Protein AF-A0A949K0G0-F1 (afdb_monomer_lite)

Structure (mmCIF, N/CA/C/O backbone):
data_AF-A0A949K0G0-F1
#
_entry.id   AF-A0A949K0G0-F1
#
loop_
_atom_site.group_PDB
_atom_site.id
_atom_site.type_symbol
_atom_site.label_atom_id
_atom_site.label_alt_id
_atom_site.label_comp_id
_atom_site.label_asym_id
_atom_site.label_entity_id
_atom_site.label_seq_id
_atom_site.pdbx_PDB_ins_code
_atom_site.Cartn_x
_atom_site.Cartn_y
_atom_site.Cartn_z
_atom_site.occupancy
_atom_site.B_iso_or_equiv
_atom_site.auth_seq_id
_atom_site.auth_comp_id
_atom_site.auth_asym_id
_atom_site.auth_atom_id
_atom_site.pdbx_PDB_model_num
ATOM 1 N N . MET A 1 1 ? 1.625 -20.293 20.238 1.00 38.78 1 MET A N 1
ATOM 2 C CA . MET A 1 1 ? 0.205 -20.312 19.833 1.00 38.78 1 MET A CA 1
ATOM 3 C C . MET A 1 1 ? 0.132 -20.733 18.376 1.00 38.78 1 MET A C 1
ATOM 5 O O . MET A 1 1 ? 0.668 -20.035 17.524 1.00 38.78 1 MET A O 1
ATOM 9 N N . ASN A 1 2 ? -0.432 -21.912 18.109 1.00 39.75 2 ASN A N 1
ATOM 10 C CA . ASN A 1 2 ? -0.707 -22.400 16.757 1.00 39.75 2 ASN A CA 1
ATOM 11 C C . ASN A 1 2 ? -1.992 -21.724 16.261 1.00 39.75 2 ASN A C 1
ATOM 13 O O . ASN A 1 2 ? -3.073 -22.281 16.422 1.00 39.75 2 ASN A O 1
ATOM 17 N N . ALA A 1 3 ? -1.889 -20.512 15.716 1.00 49.34 3 ALA A N 1
ATOM 18 C CA . ALA A 1 3 ? -3.028 -19.876 15.064 1.00 49.34 3 ALA A CA 1
ATOM 19 C C . ALA A 1 3 ? -3.250 -20.563 13.709 1.00 49.34 3 ALA A C 1
ATOM 21 O O . ALA A 1 3 ? -2.480 -20.379 12.763 1.00 49.34 3 ALA A O 1
ATOM 22 N N . TYR A 1 4 ? -4.274 -21.410 13.628 1.00 64.19 4 TYR A N 1
ATOM 23 C CA . TYR A 1 4 ? -4.841 -21.791 12.341 1.00 64.19 4 TYR A CA 1
ATOM 24 C C . TYR A 1 4 ? -5.366 -20.508 11.684 1.00 64.19 4 TYR A C 1
ATOM 26 O O . TYR A 1 4 ? -6.262 -19.874 12.228 1.00 64.19 4 TYR A O 1
ATOM 34 N N . SER A 1 5 ? -4.781 -20.112 10.548 1.00 81.12 5 SER A N 1
ATOM 35 C CA . SER A 1 5 ? -5.237 -18.959 9.752 1.00 81.12 5 SER A CA 1
ATOM 36 C C . SER A 1 5 ? -6.740 -19.070 9.484 1.00 81.12 5 SER A C 1
ATOM 38 O O . SER A 1 5 ? -7.192 -20.085 8.937 1.00 81.12 5 SER A O 1
ATOM 40 N N . LYS A 1 6 ? -7.499 -18.044 9.894 1.00 84.62 6 LYS A N 1
ATOM 41 C CA . LYS A 1 6 ? -8.959 -18.000 9.749 1.00 84.62 6 LYS A CA 1
ATOM 42 C C . LYS A 1 6 ? -9.365 -17.567 8.346 1.00 84.62 6 LYS A C 1
ATOM 44 O O . LYS A 1 6 ? -10.440 -17.950 7.890 1.00 84.62 6 LYS A O 1
ATOM 49 N N . LEU A 1 7 ? -8.506 -16.851 7.620 1.00 84.94 7 LEU A N 1
ATOM 50 C CA . LEU A 1 7 ? -8.728 -16.546 6.208 1.00 84.94 7 LEU A CA 1
ATOM 51 C C . LEU A 1 7 ? -8.362 -17.731 5.304 1.00 84.94 7 LEU A C 1
ATOM 53 O O . LEU A 1 7 ? -7.447 -18.530 5.554 1.00 84.94 7 LEU A O 1
ATOM 57 N N . LYS A 1 8 ? -9.053 -17.832 4.171 1.00 85.31 8 LYS A N 1
ATOM 58 C CA . LYS A 1 8 ? -8.691 -18.729 3.070 1.00 85.31 8 LYS A CA 1
ATOM 59 C C . LYS A 1 8 ? -7.272 -18.400 2.585 1.00 85.31 8 LYS A C 1
ATOM 61 O O . LYS A 1 8 ? -6.851 -17.240 2.656 1.00 85.31 8 LYS A O 1
ATOM 66 N N . PRO A 1 9 ? -6.476 -19.404 2.176 1.00 79.00 9 PRO A N 1
ATOM 67 C CA . PRO A 1 9 ? -5.127 -19.160 1.681 1.00 79.00 9 PRO A CA 1
ATOM 68 C C . PRO A 1 9 ? -5.197 -18.282 0.433 1.00 79.00 9 PRO A C 1
ATOM 70 O O . PRO A 1 9 ? -5.922 -18.609 -0.506 1.00 79.00 9 PRO A O 1
ATOM 73 N N . ASP A 1 10 ? -4.440 -17.188 0.427 1.00 71.19 10 ASP A N 1
ATOM 74 C CA . ASP A 1 10 ? -4.377 -16.328 -0.746 1.00 71.19 10 ASP A CA 1
ATOM 75 C C . ASP A 1 10 ? -3.581 -17.030 -1.852 1.00 71.19 10 ASP A C 1
ATOM 77 O O . ASP A 1 10 ? -2.436 -17.447 -1.651 1.00 71.19 10 ASP A O 1
ATOM 81 N N . ARG A 1 11 ? -4.219 -17.208 -3.008 1.00 67.06 11 ARG A N 1
ATOM 82 C CA . ARG A 1 11 ? -3.612 -17.766 -4.225 1.00 67.06 11 ARG A CA 1
ATOM 83 C C . ARG A 1 11 ? -3.514 -16.717 -5.330 1.00 67.06 11 ARG A C 1
ATOM 85 O O . ARG A 1 11 ? -3.328 -17.072 -6.492 1.00 67.06 11 ARG A O 1
ATOM 92 N N . SER A 1 12 ? -3.678 -15.441 -4.991 1.00 66.38 12 SER A N 1
ATOM 93 C CA . SER A 1 12 ? -3.653 -14.354 -5.954 1.00 66.38 12 SER A CA 1
ATOM 94 C C . SER A 1 12 ? -2.279 -14.238 -6.614 1.00 66.38 12 SER A C 1
ATOM 96 O O . SER A 1 12 ? -1.262 -13.979 -5.976 1.00 66.38 12 SER A O 1
ATOM 98 N N . ILE A 1 13 ? -2.264 -14.407 -7.936 1.00 69.12 13 ILE A N 1
ATOM 99 C CA . ILE A 1 13 ? -1.115 -14.116 -8.808 1.00 69.12 13 ILE A CA 1
ATOM 100 C C . ILE A 1 13 ? -1.199 -12.653 -9.293 1.00 69.12 13 ILE A C 1
ATOM 102 O O . ILE A 1 13 ? -0.394 -12.210 -10.109 1.00 69.12 13 ILE A O 1
ATOM 106 N N . ALA A 1 14 ? -2.161 -11.864 -8.790 1.00 68.38 14 ALA A N 1
ATOM 107 C CA . ALA A 1 14 ? -2.465 -10.536 -9.316 1.00 68.38 14 ALA A CA 1
ATOM 108 C C . ALA A 1 14 ? -1.253 -9.591 -9.304 1.00 68.38 14 ALA A C 1
ATOM 110 O O . ALA A 1 14 ? -1.065 -8.830 -10.250 1.00 68.38 14 ALA A O 1
ATOM 111 N N . GLY A 1 15 ? -0.373 -9.707 -8.303 1.00 67.44 15 GLY A N 1
ATOM 112 C CA . GLY A 1 15 ? 0.867 -8.927 -8.232 1.00 67.44 15 GLY A CA 1
ATOM 113 C C . GLY A 1 15 ? 1.869 -9.209 -9.364 1.00 67.44 15 GLY A C 1
ATOM 114 O O . GLY A 1 15 ? 2.702 -8.358 -9.662 1.00 67.44 15 GLY A O 1
ATOM 115 N N . LEU A 1 16 ? 1.786 -10.369 -10.027 1.00 77.31 16 LEU A N 1
ATOM 116 C CA . LEU A 1 16 ? 2.638 -10.736 -11.166 1.00 77.31 16 LEU A CA 1
ATOM 117 C C . LEU A 1 16 ? 1.994 -10.434 -12.525 1.00 77.31 16 LEU A C 1
ATOM 119 O O . LEU A 1 16 ? 2.691 -10.461 -13.541 1.00 77.31 16 LEU A O 1
ATOM 123 N N . LEU A 1 17 ? 0.694 -10.113 -12.569 1.00 82.06 17 LEU A N 1
ATOM 124 C CA . LEU A 1 17 ? 0.000 -9.785 -13.819 1.00 82.06 17 LEU A CA 1
ATOM 125 C C . LEU A 1 17 ? 0.701 -8.671 -14.612 1.00 82.06 17 LEU A C 1
ATOM 127 O O . LEU A 1 17 ? 0.903 -8.871 -15.810 1.00 82.06 17 LEU A O 1
ATOM 131 N N . PRO A 1 18 ? 1.152 -7.551 -14.003 1.00 83.00 18 PRO A N 1
ATOM 132 C CA . PRO A 1 18 ? 1.873 -6.514 -14.740 1.00 83.00 18 PRO A CA 1
ATOM 133 C C . PRO A 1 18 ? 3.112 -7.041 -15.470 1.00 83.00 18 PRO A C 1
ATOM 135 O O . PRO A 1 18 ? 3.357 -6.678 -16.621 1.00 83.00 18 PRO A O 1
ATOM 138 N N . ALA A 1 19 ? 3.871 -7.938 -14.834 1.00 84.56 19 ALA A N 1
ATOM 139 C CA . ALA A 1 19 ? 5.065 -8.529 -15.427 1.00 84.56 19 ALA A CA 1
ATOM 140 C C . ALA A 1 19 ? 4.714 -9.453 -16.603 1.00 84.56 19 ALA A C 1
ATOM 142 O O . ALA A 1 19 ? 5.335 -9.352 -17.661 1.00 84.56 19 ALA A O 1
ATOM 143 N N . PHE A 1 20 ? 3.684 -10.295 -16.459 1.00 88.38 20 PHE A N 1
ATOM 144 C CA . PHE A 1 20 ? 3.215 -11.162 -17.545 1.00 88.38 20 PHE A CA 1
ATOM 145 C C . PHE A 1 20 ? 2.684 -10.366 -18.740 1.00 88.38 20 PHE A C 1
ATOM 147 O O . PHE A 1 20 ? 3.057 -10.664 -19.874 1.00 88.38 20 PHE A O 1
ATOM 154 N N . PHE A 1 21 ? 1.878 -9.326 -18.503 1.00 89.25 21 PHE A N 1
ATOM 155 C CA . PHE A 1 21 ? 1.382 -8.452 -19.570 1.00 89.25 21 PHE A CA 1
ATOM 156 C C . PHE A 1 21 ? 2.516 -7.715 -20.279 1.00 89.25 21 PHE A C 1
ATOM 158 O O . PHE A 1 21 ? 2.516 -7.628 -21.505 1.00 89.25 21 PHE A O 1
ATOM 165 N N . THR A 1 22 ? 3.512 -7.240 -19.527 1.00 89.75 22 THR A N 1
ATOM 166 C CA . THR A 1 22 ? 4.688 -6.588 -20.111 1.00 89.75 22 THR A CA 1
ATOM 167 C C . THR A 1 22 ? 5.475 -7.570 -20.978 1.00 89.75 22 THR A C 1
ATOM 169 O O . THR A 1 22 ? 5.810 -7.251 -22.112 1.00 89.75 22 THR A O 1
ATOM 172 N N . LEU A 1 23 ? 5.720 -8.792 -20.499 1.00 90.44 23 LEU A N 1
ATOM 173 C CA . LEU A 1 23 ? 6.472 -9.800 -21.249 1.00 90.44 23 LEU A CA 1
ATOM 174 C C . LEU A 1 23 ? 5.730 -10.258 -22.515 1.00 90.44 23 LEU A C 1
ATOM 176 O O . LEU A 1 23 ? 6.337 -10.346 -23.582 1.00 90.44 23 LEU A O 1
ATOM 180 N N . ALA A 1 24 ? 4.419 -10.487 -22.424 1.00 92.69 24 ALA A N 1
ATOM 181 C CA . ALA A 1 24 ? 3.585 -10.806 -23.580 1.00 92.69 24 ALA A CA 1
ATOM 182 C C . ALA A 1 24 ? 3.564 -9.655 -24.600 1.00 92.69 24 ALA A C 1
ATOM 184 O O . ALA A 1 24 ? 3.729 -9.889 -25.797 1.00 92.69 24 ALA A O 1
ATOM 185 N N . GLY A 1 25 ? 3.436 -8.410 -24.131 1.00 91.81 25 GLY A N 1
ATOM 186 C CA . GLY A 1 25 ? 3.505 -7.216 -24.973 1.00 91.81 25 GLY A CA 1
ATOM 187 C C . GLY A 1 25 ? 4.852 -7.071 -25.684 1.00 91.81 25 GLY A C 1
ATOM 188 O O . GLY A 1 25 ? 4.882 -6.811 -26.884 1.00 91.81 25 GLY A O 1
ATOM 189 N N . CYS A 1 26 ? 5.964 -7.336 -24.991 1.00 90.19 26 CYS A N 1
ATOM 190 C CA . CYS A 1 26 ? 7.300 -7.359 -25.590 1.00 90.19 26 CYS A CA 1
ATOM 191 C C . CYS A 1 26 ? 7.405 -8.367 -26.739 1.00 90.19 26 CYS A C 1
ATOM 193 O O . CYS A 1 26 ? 7.917 -8.025 -27.804 1.00 90.19 26 CYS A O 1
ATOM 195 N N . LEU A 1 27 ? 6.915 -9.595 -26.533 1.00 91.56 27 LEU A N 1
ATOM 196 C CA . LEU A 1 27 ? 6.936 -10.643 -27.557 1.00 91.56 27 LEU A CA 1
ATOM 197 C C . LEU A 1 27 ? 6.084 -10.260 -28.770 1.00 91.56 27 LEU A C 1
ATOM 199 O O . LEU A 1 27 ? 6.535 -10.410 -29.903 1.00 91.56 27 LEU A O 1
ATOM 203 N N . LEU A 1 28 ? 4.883 -9.722 -28.545 1.00 93.06 28 LEU A N 1
ATOM 204 C CA . LEU A 1 28 ? 4.008 -9.246 -29.620 1.00 93.06 28 LEU A CA 1
ATOM 205 C C . LEU A 1 28 ? 4.664 -8.120 -30.427 1.00 93.06 28 LEU A C 1
ATOM 207 O O . LEU A 1 28 ? 4.685 -8.181 -31.655 1.00 93.06 28 LEU A O 1
ATOM 211 N N . MET A 1 29 ? 5.256 -7.134 -29.750 1.00 91.06 29 MET A N 1
ATOM 212 C CA . MET A 1 29 ? 5.967 -6.038 -30.413 1.00 91.06 29 MET A CA 1
ATOM 213 C C . MET A 1 29 ? 7.158 -6.542 -31.229 1.00 91.06 29 MET A C 1
ATOM 215 O O . MET A 1 29 ? 7.345 -6.102 -32.361 1.00 91.06 29 MET A O 1
ATOM 219 N N . ALA A 1 30 ? 7.914 -7.506 -30.697 1.00 87.75 30 ALA A N 1
ATOM 220 C CA . ALA A 1 30 ? 9.036 -8.112 -31.404 1.00 87.75 30 ALA A CA 1
ATOM 221 C C . ALA A 1 30 ? 8.599 -8.876 -32.666 1.00 87.75 30 ALA A C 1
ATOM 223 O O . ALA A 1 30 ? 9.284 -8.800 -33.683 1.00 87.75 30 ALA A O 1
ATOM 224 N N . MET A 1 31 ? 7.465 -9.585 -32.616 1.00 91.69 31 MET A N 1
ATOM 225 C CA . MET A 1 31 ? 6.941 -10.340 -33.761 1.00 91.69 31 MET A CA 1
ATOM 226 C C . MET A 1 31 ? 6.380 -9.441 -34.868 1.00 91.69 31 MET A C 1
ATOM 228 O O . MET A 1 31 ? 6.546 -9.763 -36.040 1.00 91.69 31 MET A O 1
ATOM 232 N N . ILE A 1 32 ? 5.715 -8.338 -34.513 1.00 93.38 32 ILE A N 1
ATOM 233 C CA . ILE A 1 32 ? 5.024 -7.474 -35.486 1.00 93.38 32 ILE A CA 1
ATOM 234 C C . ILE A 1 32 ? 5.960 -6.399 -36.053 1.00 93.38 32 ILE A C 1
ATOM 236 O O . ILE A 1 32 ? 5.943 -6.139 -37.253 1.00 93.38 32 ILE A O 1
ATOM 240 N N . PHE A 1 33 ? 6.772 -5.772 -35.198 1.00 88.50 33 PHE A N 1
ATOM 241 C CA . PHE A 1 33 ? 7.546 -4.573 -35.542 1.00 88.50 33 PHE A CA 1
ATOM 242 C C . PHE A 1 33 ? 9.066 -4.771 -35.446 1.00 88.50 33 PHE A C 1
ATOM 244 O O . PHE A 1 33 ? 9.831 -3.882 -35.814 1.00 88.50 33 PHE A O 1
ATOM 251 N N . GLY A 1 34 ? 9.518 -5.941 -34.988 1.00 86.50 34 GLY A N 1
ATOM 252 C CA . GLY A 1 34 ? 10.934 -6.261 -34.840 1.00 86.50 34 GLY A CA 1
ATOM 253 C C . GLY A 1 34 ? 11.514 -5.899 -33.470 1.00 86.50 34 GLY A C 1
ATOM 254 O O . GLY A 1 34 ? 10.847 -5.388 -32.568 1.00 86.50 34 GLY A O 1
ATOM 255 N N . ARG A 1 35 ? 12.801 -6.217 -33.289 1.00 80.44 35 ARG A N 1
ATOM 256 C CA . ARG A 1 35 ? 13.476 -6.188 -31.980 1.00 80.44 35 ARG A CA 1
ATOM 257 C C . ARG A 1 35 ? 13.587 -4.785 -31.379 1.00 80.44 35 ARG A C 1
ATOM 259 O O . ARG A 1 35 ? 13.496 -4.648 -30.161 1.00 80.44 35 ARG A O 1
ATOM 266 N N . ASP A 1 36 ? 13.744 -3.763 -32.211 1.00 79.62 36 ASP A N 1
ATOM 267 C CA . ASP A 1 36 ? 13.943 -2.387 -31.746 1.00 79.62 36 ASP A CA 1
ATOM 268 C C . ASP A 1 36 ? 12.672 -1.829 -31.091 1.00 79.62 36 ASP A C 1
ATOM 270 O O . ASP A 1 36 ? 12.734 -1.147 -30.067 1.00 79.62 36 ASP A O 1
ATOM 274 N N . SER A 1 37 ? 11.495 -2.216 -31.590 1.00 84.12 37 SER A N 1
ATOM 275 C CA . SER A 1 37 ? 10.194 -1.843 -31.022 1.00 84.12 37 SER A CA 1
ATOM 276 C C . SER A 1 37 ? 9.939 -2.435 -29.633 1.00 84.12 37 SER A C 1
ATOM 278 O O . SER A 1 37 ? 9.181 -1.862 -28.850 1.00 84.12 37 SER A O 1
ATOM 280 N N . MET A 1 38 ? 10.603 -3.540 -29.278 1.00 83.75 38 MET A N 1
ATOM 281 C CA . MET A 1 38 ? 10.520 -4.115 -27.932 1.00 83.75 38 MET A CA 1
ATOM 282 C C . MET A 1 38 ? 11.103 -3.159 -26.881 1.00 83.75 38 MET A C 1
ATOM 284 O O . MET A 1 38 ? 10.487 -2.941 -25.839 1.00 83.75 38 MET A O 1
ATOM 288 N N . ALA A 1 39 ? 12.265 -2.558 -27.156 1.00 81.25 39 ALA A N 1
ATOM 289 C CA . ALA A 1 39 ? 12.907 -1.618 -26.234 1.00 81.25 39 ALA A CA 1
ATOM 290 C C . ALA A 1 39 ? 12.038 -0.370 -26.000 1.00 81.25 39 ALA A C 1
ATOM 292 O O . ALA A 1 39 ? 11.934 0.122 -24.873 1.00 81.25 39 ALA A O 1
ATOM 293 N N . TRP A 1 40 ? 11.344 0.090 -27.044 1.00 85.12 40 TRP A N 1
ATOM 294 C CA . TRP A 1 40 ? 10.374 1.184 -26.960 1.00 85.12 40 TRP A CA 1
ATOM 295 C C . TRP A 1 40 ? 9.196 0.862 -26.065 1.00 85.12 40 TRP A C 1
ATOM 297 O O . TRP A 1 40 ? 8.853 1.643 -25.177 1.00 85.12 40 TRP A O 1
ATOM 307 N N . PHE A 1 41 ? 8.602 -0.306 -26.280 1.00 89.75 41 PHE A N 1
ATOM 308 C CA . PHE A 1 41 ? 7.479 -0.755 -25.483 1.00 89.75 41 PHE A CA 1
ATOM 309 C C . PHE A 1 41 ? 7.848 -0.840 -23.998 1.00 89.75 41 PHE A C 1
ATOM 311 O O . PHE A 1 41 ? 7.142 -0.275 -23.165 1.00 89.75 41 PHE A O 1
ATOM 318 N N . VAL A 1 42 ? 8.996 -1.441 -23.663 1.00 89.50 42 VAL A N 1
ATOM 319 C CA . VAL A 1 42 ? 9.470 -1.513 -22.270 1.00 89.50 42 VAL A CA 1
ATOM 320 C C . VAL A 1 42 ? 9.696 -0.119 -21.687 1.00 89.50 42 VAL A C 1
ATOM 322 O O . VAL A 1 42 ? 9.261 0.136 -20.568 1.00 89.50 42 VAL A O 1
ATOM 325 N N . THR A 1 43 ? 10.318 0.795 -22.439 1.00 90.38 43 THR A N 1
ATOM 326 C CA . THR A 1 43 ? 10.534 2.185 -22.000 1.00 90.38 43 THR A CA 1
ATOM 327 C C . THR A 1 43 ? 9.211 2.874 -21.659 1.00 90.38 43 THR A C 1
ATOM 329 O O . THR A 1 43 ? 9.091 3.477 -20.595 1.00 90.38 43 THR A O 1
ATOM 332 N N . MET A 1 44 ? 8.192 2.744 -22.514 1.00 91.31 44 MET A N 1
ATOM 333 C CA . MET A 1 44 ? 6.874 3.350 -22.280 1.00 91.31 44 MET A CA 1
ATOM 334 C C . MET A 1 44 ? 6.145 2.719 -21.096 1.00 91.31 44 MET A C 1
ATOM 336 O O . MET A 1 44 ? 5.516 3.423 -20.303 1.00 91.31 44 MET A O 1
ATOM 340 N N . VAL A 1 45 ? 6.258 1.402 -20.934 1.00 93.12 45 VAL A N 1
ATOM 341 C CA . VAL A 1 45 ? 5.700 0.693 -19.781 1.00 93.12 45 VAL A CA 1
ATOM 342 C C . VAL A 1 45 ? 6.381 1.151 -18.489 1.00 93.12 45 VAL A C 1
ATOM 344 O O . VAL A 1 45 ? 5.694 1.491 -17.527 1.00 93.12 45 VAL A O 1
ATOM 347 N N . PHE A 1 46 ? 7.713 1.236 -18.467 1.00 93.69 46 PHE A N 1
ATOM 348 C CA . PHE A 1 46 ? 8.478 1.700 -17.305 1.00 93.69 46 PHE A CA 1
ATOM 349 C C . PHE A 1 46 ? 8.145 3.149 -16.949 1.00 93.69 46 PHE A C 1
ATOM 351 O O . PHE A 1 46 ? 7.924 3.446 -15.774 1.00 93.69 46 PHE A O 1
ATOM 358 N N . LEU A 1 47 ? 8.038 4.029 -17.948 1.00 94.50 47 LEU A N 1
ATOM 359 C CA . LEU A 1 47 ? 7.628 5.416 -17.747 1.00 94.50 47 LEU A CA 1
ATOM 360 C C . LEU A 1 47 ? 6.230 5.489 -17.122 1.00 94.50 47 LEU A C 1
ATOM 362 O O . LEU A 1 47 ? 6.027 6.186 -16.127 1.00 94.50 47 LEU A O 1
ATOM 366 N N . SER A 1 48 ? 5.283 4.721 -17.662 1.00 93.31 48 SER A N 1
ATOM 367 C CA . SER A 1 48 ? 3.907 4.666 -17.160 1.00 93.31 48 SER A CA 1
ATOM 368 C C . SER A 1 48 ? 3.862 4.190 -15.705 1.00 93.31 48 SER A C 1
ATOM 370 O O . SER A 1 48 ? 3.270 4.850 -14.849 1.00 93.31 48 SER A O 1
ATOM 372 N N . PHE A 1 49 ? 4.548 3.087 -15.382 1.00 93.00 49 PHE A N 1
ATOM 373 C CA . PHE A 1 49 ? 4.620 2.585 -14.008 1.00 93.00 49 PHE A CA 1
ATOM 374 C C . PHE A 1 49 ? 5.391 3.516 -13.070 1.00 93.00 49 PHE A C 1
ATOM 376 O O . PHE A 1 49 ? 5.073 3.561 -11.881 1.00 93.00 49 PHE A O 1
ATOM 383 N N . SER A 1 50 ? 6.368 4.277 -13.569 1.00 95.44 50 SER A N 1
ATOM 384 C CA . SER A 1 50 ? 7.061 5.296 -12.780 1.00 95.44 50 SER A CA 1
ATOM 385 C C . SER A 1 50 ? 6.094 6.397 -12.336 1.00 95.44 50 SER A C 1
ATOM 387 O O . SER A 1 50 ? 5.999 6.684 -11.141 1.00 95.44 50 SER A O 1
ATOM 389 N N . ILE A 1 51 ? 5.302 6.945 -13.265 1.00 94.44 51 ILE A N 1
ATOM 390 C CA . ILE A 1 51 ? 4.294 7.976 -12.968 1.00 94.44 51 ILE A CA 1
ATOM 391 C C . ILE A 1 51 ? 3.281 7.457 -11.938 1.00 94.44 51 ILE A C 1
ATOM 393 O O . ILE A 1 51 ? 3.003 8.125 -10.938 1.00 94.44 51 ILE A O 1
ATOM 397 N N . LEU A 1 52 ? 2.774 6.237 -12.136 1.00 92.50 52 LEU A N 1
ATOM 398 C CA . LEU A 1 52 ? 1.844 5.595 -11.203 1.00 92.50 52 LEU A CA 1
ATOM 399 C C . LEU A 1 52 ? 2.476 5.342 -9.823 1.00 92.50 52 LEU A C 1
ATOM 401 O O . LEU A 1 52 ? 1.812 5.518 -8.797 1.00 92.50 52 LEU A O 1
ATOM 405 N N . SER A 1 53 ? 3.759 4.977 -9.775 1.00 93.25 53 SER A N 1
ATOM 406 C CA . SER A 1 53 ? 4.501 4.767 -8.524 1.00 93.25 53 SER A CA 1
ATOM 407 C C . SER A 1 53 ? 4.732 6.079 -7.773 1.00 93.25 53 SER A C 1
ATOM 409 O O . SER A 1 53 ? 4.526 6.123 -6.562 1.00 93.25 53 SER A O 1
ATOM 411 N N . PHE A 1 54 ? 5.072 7.170 -8.469 1.00 94.81 54 PHE A N 1
ATOM 412 C CA . PHE A 1 54 ? 5.163 8.500 -7.858 1.00 94.81 54 PHE A CA 1
ATOM 413 C C . PHE A 1 54 ? 3.814 8.976 -7.325 1.00 94.81 54 PHE A C 1
ATOM 415 O O . PHE A 1 54 ? 3.736 9.435 -6.187 1.00 94.81 54 PHE A O 1
ATOM 422 N N . SER A 1 55 ? 2.739 8.815 -8.100 1.00 92.81 55 SER A N 1
ATOM 423 C CA . SER A 1 55 ? 1.382 9.138 -7.645 1.00 92.81 55 SER A CA 1
ATOM 424 C C . SER A 1 55 ? 1.019 8.370 -6.364 1.00 92.81 55 SER A C 1
ATOM 426 O O . SER A 1 55 ? 0.582 8.955 -5.368 1.00 92.81 55 SER A O 1
ATOM 428 N N . SER A 1 56 ? 1.322 7.069 -6.335 1.00 92.12 56 SER A N 1
ATOM 429 C CA . SER A 1 56 ? 1.111 6.209 -5.163 1.00 92.12 56 SER A CA 1
ATOM 430 C C . SER A 1 56 ? 1.976 6.633 -3.967 1.00 92.12 56 SER A C 1
ATOM 432 O O . SER A 1 56 ? 1.506 6.614 -2.826 1.00 92.12 56 SER A O 1
ATOM 434 N N . PHE A 1 57 ? 3.213 7.081 -4.208 1.00 94.81 57 PHE A N 1
ATOM 435 C CA . PHE A 1 57 ? 4.081 7.656 -3.180 1.00 94.81 57 PHE A CA 1
ATOM 436 C C . PHE A 1 57 ? 3.503 8.946 -2.594 1.00 94.81 57 PHE A C 1
ATOM 438 O O . PHE A 1 57 ? 3.541 9.118 -1.380 1.00 94.81 57 PHE A O 1
ATOM 445 N N . PHE A 1 58 ? 2.929 9.844 -3.394 1.00 91.88 58 PHE A N 1
ATOM 446 C CA . PHE A 1 58 ? 2.343 11.073 -2.851 1.00 91.88 58 PHE A CA 1
ATOM 447 C C . PHE A 1 58 ? 1.121 10.808 -1.962 1.00 91.88 58 PHE A C 1
ATOM 449 O O . PHE A 1 58 ? 0.957 11.512 -0.964 1.00 91.88 58 PHE A O 1
ATOM 456 N N . ARG A 1 59 ? 0.320 9.771 -2.259 1.00 89.75 59 ARG A N 1
ATOM 457 C CA . ARG A 1 59 ? -0.811 9.351 -1.405 1.00 89.75 59 ARG A CA 1
ATOM 458 C C . ARG A 1 59 ? -0.383 8.636 -0.128 1.00 89.75 59 ARG A C 1
ATOM 460 O O . ARG A 1 59 ? -0.937 8.905 0.928 1.00 89.75 59 ARG A O 1
ATOM 467 N N . THR A 1 60 ? 0.561 7.704 -0.221 1.00 92.12 60 THR A N 1
ATOM 468 C CA . THR A 1 60 ? 0.912 6.817 0.908 1.00 92.12 60 THR A CA 1
ATOM 469 C C . THR A 1 60 ? 2.124 7.294 1.697 1.00 92.12 60 THR A C 1
ATOM 471 O O . THR A 1 60 ? 2.302 6.914 2.845 1.00 92.12 60 THR A O 1
ATOM 474 N N . ARG A 1 61 ? 3.003 8.090 1.079 1.00 94.00 61 ARG A N 1
ATOM 475 C CA . ARG A 1 61 ? 4.354 8.420 1.564 1.00 94.00 61 ARG A CA 1
ATOM 476 C C . ARG A 1 61 ? 5.218 7.192 1.869 1.00 94.00 61 ARG A C 1
ATOM 478 O O . ARG A 1 61 ? 6.204 7.304 2.594 1.00 94.00 61 ARG A O 1
ATOM 485 N N . SER A 1 62 ? 4.885 6.030 1.301 1.00 94.56 62 SER A N 1
ATOM 486 C CA . SER A 1 62 ? 5.634 4.791 1.518 1.00 94.56 62 SER A CA 1
ATOM 487 C C . SER A 1 62 ? 6.962 4.788 0.766 1.00 94.56 62 SER A C 1
ATOM 489 O O . SER A 1 62 ? 7.034 5.026 -0.441 1.00 94.56 62 SER A O 1
ATOM 491 N N . ILE A 1 63 ? 8.026 4.424 1.482 1.00 93.94 63 ILE A N 1
ATOM 492 C CA . ILE A 1 63 ? 9.379 4.274 0.930 1.00 93.94 63 ILE A CA 1
ATOM 493 C C . ILE A 1 63 ? 9.406 3.212 -0.182 1.00 93.94 63 ILE A C 1
ATOM 495 O O . ILE A 1 63 ? 10.191 3.330 -1.119 1.00 93.94 63 ILE A O 1
ATOM 499 N N . GLY A 1 64 ? 8.530 2.203 -0.116 1.00 93.06 64 GLY A N 1
ATOM 500 C CA . GLY A 1 64 ? 8.430 1.165 -1.141 1.00 93.06 64 GLY A CA 1
ATOM 501 C C . GLY A 1 64 ? 8.036 1.715 -2.516 1.00 93.06 64 GLY A C 1
ATOM 502 O O . GLY A 1 64 ? 8.669 1.384 -3.521 1.00 93.06 64 GLY A O 1
ATOM 503 N N . TYR A 1 65 ? 7.043 2.611 -2.558 1.00 94.12 65 TYR A N 1
ATOM 504 C CA . TYR A 1 65 ? 6.628 3.267 -3.802 1.00 94.12 65 TYR A CA 1
ATOM 505 C C . TYR A 1 65 ? 7.681 4.248 -4.315 1.00 94.12 65 TYR A C 1
ATOM 507 O O . TYR A 1 65 ? 7.901 4.312 -5.522 1.00 94.12 65 TYR A O 1
ATOM 515 N N . LEU A 1 66 ? 8.382 4.952 -3.420 1.00 95.69 66 LEU A N 1
ATOM 516 C CA . LEU A 1 66 ? 9.479 5.838 -3.813 1.00 95.69 66 LEU A CA 1
ATOM 517 C C . LEU A 1 66 ? 10.637 5.064 -4.454 1.00 95.69 66 LEU A C 1
ATOM 519 O O . LEU A 1 66 ? 11.086 5.424 -5.537 1.00 95.69 66 LEU A O 1
ATOM 523 N N . ALA A 1 67 ? 11.085 3.978 -3.817 1.00 95.38 67 ALA A N 1
ATOM 524 C CA . ALA A 1 67 ? 12.147 3.131 -4.353 1.00 95.38 67 ALA A CA 1
ATOM 525 C C . ALA A 1 67 ? 11.764 2.561 -5.729 1.00 95.38 67 ALA A C 1
ATOM 527 O O . ALA A 1 67 ? 12.571 2.597 -6.658 1.00 95.38 67 ALA A O 1
ATOM 528 N N . SER A 1 68 ? 10.510 2.114 -5.879 1.00 94.00 68 SER A N 1
ATOM 529 C CA . SER A 1 68 ? 9.967 1.630 -7.156 1.00 94.00 68 SER A CA 1
ATOM 530 C C . SER A 1 68 ? 9.960 2.729 -8.225 1.00 94.00 68 SER A C 1
ATOM 532 O O . SER A 1 68 ? 10.433 2.501 -9.335 1.00 94.00 68 SER A O 1
ATOM 534 N N . ALA A 1 69 ? 9.499 3.937 -7.887 1.00 95.69 69 ALA A N 1
ATOM 535 C CA . ALA A 1 69 ? 9.457 5.076 -8.802 1.00 95.69 69 ALA A CA 1
ATOM 536 C C . ALA A 1 69 ? 10.858 5.505 -9.268 1.00 95.69 69 ALA A C 1
ATOM 538 O O . ALA A 1 69 ? 11.083 5.706 -10.462 1.00 95.69 69 ALA A O 1
ATOM 539 N N . CYS A 1 70 ? 11.825 5.598 -8.350 1.00 95.88 70 CYS A N 1
ATOM 540 C CA . CYS A 1 70 ? 13.203 5.944 -8.689 1.00 95.88 70 CYS A CA 1
ATOM 541 C C . CYS A 1 70 ? 13.856 4.877 -9.578 1.00 95.88 70 CYS A C 1
ATOM 543 O O . CYS A 1 70 ? 14.461 5.223 -10.592 1.00 95.88 70 CYS A O 1
ATOM 545 N N . TYR A 1 71 ? 13.684 3.591 -9.250 1.00 95.44 71 TYR A N 1
ATOM 546 C CA . TYR A 1 71 ? 14.164 2.488 -10.085 1.00 95.44 71 TYR A CA 1
ATOM 547 C C . TYR A 1 71 ? 13.573 2.547 -11.500 1.00 95.44 71 TYR A C 1
ATOM 549 O O . TYR A 1 71 ? 14.320 2.524 -12.477 1.00 95.44 71 TYR A O 1
ATOM 557 N N . LEU A 1 72 ? 12.249 2.674 -11.617 1.00 95.44 72 LEU A N 1
ATOM 558 C CA . LEU A 1 72 ? 11.561 2.714 -12.908 1.00 95.44 72 LEU A CA 1
ATOM 559 C C . LEU A 1 72 ? 11.949 3.946 -13.727 1.00 95.44 72 LEU A C 1
ATOM 561 O O . LEU A 1 72 ? 12.127 3.840 -14.937 1.00 95.44 72 LEU A O 1
ATOM 565 N N . THR A 1 73 ? 12.145 5.099 -13.084 1.00 95.62 73 THR A N 1
ATOM 566 C CA . THR A 1 73 ? 12.608 6.325 -13.752 1.00 95.62 73 THR A CA 1
ATOM 567 C C . THR A 1 73 ? 14.013 6.152 -14.308 1.00 95.62 73 THR A C 1
ATOM 569 O O . THR A 1 73 ? 14.234 6.405 -15.488 1.00 95.62 73 THR A O 1
ATOM 572 N N . MET A 1 74 ? 14.955 5.669 -13.494 1.00 94.38 74 MET A N 1
ATOM 573 C CA . MET A 1 74 ? 16.332 5.455 -13.947 1.00 94.38 74 MET A CA 1
ATOM 574 C C . MET A 1 74 ? 16.404 4.380 -15.030 1.00 94.38 74 MET A C 1
ATOM 576 O O . MET A 1 74 ? 17.087 4.572 -16.031 1.00 94.38 74 MET A O 1
ATOM 580 N N . GLY A 1 75 ? 15.620 3.306 -14.894 1.00 92.88 75 GLY A N 1
ATOM 581 C CA . GLY A 1 75 ? 15.455 2.300 -15.940 1.00 92.88 75 GLY A CA 1
ATOM 582 C C . GLY A 1 75 ? 14.896 2.889 -17.238 1.00 92.88 75 GLY A C 1
ATOM 583 O O . GLY A 1 75 ? 15.415 2.592 -18.307 1.00 92.88 75 GLY A O 1
ATOM 584 N N . THR A 1 76 ? 13.900 3.778 -17.155 1.00 93.25 76 THR A N 1
ATOM 585 C CA . THR A 1 76 ? 13.338 4.482 -18.322 1.00 93.25 76 THR A CA 1
ATOM 586 C C . THR A 1 76 ? 14.401 5.329 -19.013 1.00 93.25 76 THR A C 1
ATOM 588 O O . THR A 1 76 ? 14.577 5.216 -20.222 1.00 93.25 76 THR A O 1
ATOM 591 N N . VAL A 1 77 ? 15.141 6.148 -18.258 1.00 92.06 77 VAL A N 1
ATOM 592 C CA . VAL A 1 77 ? 16.198 7.008 -18.810 1.00 92.06 77 VAL A CA 1
ATOM 593 C C . VAL A 1 77 ? 17.314 6.163 -19.425 1.00 92.06 77 VAL A C 1
ATOM 595 O O . VAL A 1 77 ? 17.765 6.464 -20.529 1.00 92.06 77 VAL A O 1
ATOM 598 N N . ALA A 1 78 ? 17.722 5.071 -18.774 1.00 91.19 78 ALA A N 1
ATOM 599 C CA . ALA A 1 78 ? 18.737 4.166 -19.304 1.00 91.19 78 ALA A CA 1
ATOM 600 C C . ALA A 1 78 ? 18.287 3.497 -20.613 1.00 91.19 78 ALA A C 1
ATOM 602 O O . ALA A 1 78 ? 19.057 3.465 -21.569 1.00 91.19 78 ALA A O 1
ATOM 603 N N . LEU A 1 79 ? 17.047 3.004 -20.690 1.00 89.44 79 LEU A N 1
ATOM 604 C CA . LEU A 1 79 ? 16.509 2.381 -21.905 1.00 89.44 79 LEU A CA 1
ATOM 605 C C . LEU A 1 79 ? 16.304 3.394 -23.040 1.00 89.44 79 LEU A C 1
ATOM 607 O O . LEU A 1 79 ? 16.641 3.104 -24.186 1.00 89.44 79 LEU A O 1
ATOM 611 N N . ALA A 1 80 ? 15.829 4.601 -22.729 1.00 88.75 80 ALA A N 1
ATOM 612 C CA . ALA A 1 80 ? 15.693 5.678 -23.708 1.00 88.75 80 ALA A CA 1
ATOM 613 C C . ALA A 1 80 ? 17.055 6.120 -24.274 1.00 88.75 80 ALA A C 1
ATOM 615 O O . ALA A 1 80 ? 17.156 6.437 -25.456 1.00 88.75 80 ALA A O 1
ATOM 616 N N . SER A 1 81 ? 18.116 6.076 -23.461 1.00 88.50 81 SER A N 1
ATOM 617 C CA . SER A 1 81 ? 19.466 6.515 -23.848 1.00 88.50 81 SER A CA 1
ATOM 618 C C . SER A 1 81 ? 20.235 5.514 -24.721 1.00 88.50 81 SER A C 1
ATOM 620 O O . SER A 1 81 ? 21.380 5.790 -25.070 1.00 88.50 81 SER A O 1
ATOM 622 N N . ILE A 1 82 ? 19.664 4.349 -25.055 1.00 86.56 82 ILE A N 1
ATOM 623 C CA . ILE A 1 82 ? 20.334 3.338 -25.887 1.00 86.56 82 ILE A CA 1
ATOM 624 C C . ILE A 1 82 ? 20.744 3.962 -27.240 1.00 86.56 82 ILE A C 1
ATOM 626 O O . ILE A 1 82 ? 19.888 4.525 -27.925 1.00 86.56 82 ILE A O 1
ATOM 630 N N . PRO A 1 83 ? 22.018 3.860 -27.669 1.00 82.31 83 PRO A N 1
ATOM 631 C CA . PRO A 1 83 ? 22.439 4.374 -28.971 1.00 82.31 83 PRO A CA 1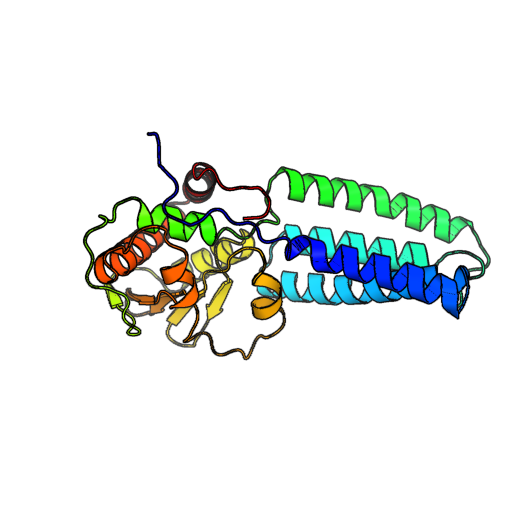
ATOM 632 C C . PRO A 1 83 ? 21.661 3.713 -30.115 1.00 82.31 83 PRO A C 1
ATOM 634 O O . PRO A 1 83 ? 21.530 2.490 -30.150 1.00 82.31 83 PRO A O 1
ATOM 637 N N . GLY A 1 84 ? 21.147 4.516 -31.049 1.00 75.75 84 GLY A N 1
ATOM 638 C CA . GLY A 1 84 ? 20.287 4.043 -32.145 1.00 75.75 84 GLY A CA 1
ATOM 639 C C . GLY A 1 84 ? 18.789 4.008 -31.814 1.00 75.75 84 GLY A C 1
ATOM 640 O O . GLY A 1 84 ? 17.982 3.664 -32.672 1.00 75.75 84 GLY A O 1
ATOM 641 N N . SER A 1 85 ? 18.399 4.399 -30.599 1.00 76.56 85 SER A N 1
ATOM 642 C CA . SER A 1 85 ? 17.002 4.659 -30.248 1.00 76.56 85 SER A CA 1
ATOM 643 C C . SER A 1 85 ? 16.566 6.073 -30.723 1.00 76.56 85 SER A C 1
ATOM 645 O O . SER A 1 85 ? 17.394 6.967 -30.854 1.00 76.56 85 SER A O 1
ATOM 647 N N . VAL A 1 86 ? 15.264 6.306 -30.949 1.00 71.69 86 VAL A N 1
ATOM 648 C CA . VAL A 1 86 ? 14.604 7.603 -31.223 1.00 71.69 86 VAL A CA 1
ATOM 649 C C . VAL A 1 86 ? 15.019 8.739 -30.271 1.00 71.69 86 VAL A C 1
ATOM 651 O O . VAL A 1 86 ? 15.165 9.867 -30.728 1.00 71.69 86 VAL A O 1
ATOM 654 N N . PHE A 1 87 ? 15.223 8.468 -28.974 1.00 72.19 87 PHE A N 1
ATOM 655 C CA . PHE A 1 87 ? 15.729 9.456 -27.995 1.00 72.19 87 PHE A CA 1
ATOM 656 C C . PHE A 1 87 ? 17.188 9.192 -27.598 1.00 72.19 87 PHE A C 1
ATOM 658 O O . PHE A 1 87 ? 17.720 9.828 -26.687 1.00 72.19 87 PHE A O 1
ATOM 665 N N . GLY A 1 88 ? 17.821 8.225 -28.259 1.00 70.81 88 GLY A N 1
ATOM 666 C CA . GLY A 1 88 ? 19.166 7.773 -27.980 1.00 70.81 88 GLY A CA 1
ATOM 667 C C . GLY A 1 88 ? 20.165 8.842 -28.373 1.00 70.81 88 GLY A C 1
ATOM 668 O O . GLY A 1 88 ? 20.107 9.407 -29.466 1.00 70.81 88 GLY A O 1
ATOM 669 N N . LEU A 1 89 ? 21.112 9.106 -27.483 1.00 74.44 89 LEU A N 1
ATOM 670 C CA . LEU A 1 89 ? 22.234 9.963 -27.823 1.00 74.44 89 LEU A CA 1
ATOM 671 C C . LEU A 1 89 ? 23.258 9.152 -28.636 1.00 74.44 89 LEU A C 1
ATOM 673 O O . LEU A 1 89 ? 23.422 7.954 -28.389 1.00 74.44 89 LEU A O 1
ATOM 677 N N . PRO A 1 90 ? 23.970 9.777 -29.596 1.00 73.06 90 PRO A N 1
ATOM 678 C CA . PRO A 1 90 ? 25.021 9.099 -30.360 1.00 73.06 90 PRO A CA 1
ATOM 679 C C . PRO A 1 90 ? 26.140 8.567 -29.458 1.00 73.06 90 PRO A C 1
ATOM 681 O O . PRO A 1 90 ? 26.791 7.572 -29.774 1.00 73.06 90 PRO A O 1
ATOM 684 N N . ASP A 1 91 ? 26.363 9.244 -28.331 1.00 82.50 91 ASP A N 1
ATOM 685 C CA . ASP A 1 91 ? 27.382 8.884 -27.365 1.00 82.50 91 ASP A CA 1
ATOM 686 C C . ASP A 1 91 ? 26.917 7.746 -26.448 1.00 82.50 91 ASP A C 1
ATOM 688 O O . ASP A 1 91 ? 26.030 7.892 -25.602 1.00 82.50 91 ASP A O 1
ATOM 692 N N . ARG A 1 92 ? 27.593 6.604 -26.580 1.00 85.69 92 ARG A N 1
ATOM 693 C CA . ARG A 1 92 ? 27.381 5.423 -25.744 1.00 85.69 92 ARG A CA 1
ATOM 694 C C . ARG A 1 92 ? 27.704 5.675 -24.269 1.00 85.69 92 ARG A C 1
ATOM 696 O O . ARG A 1 92 ? 27.158 4.972 -23.419 1.00 85.69 92 ARG A O 1
ATOM 703 N N . SER A 1 93 ? 28.551 6.654 -23.949 1.00 87.88 93 SER A N 1
ATOM 704 C CA . SER A 1 93 ? 28.937 6.958 -22.567 1.00 87.88 93 SER A CA 1
ATOM 705 C C . SER A 1 93 ? 27.721 7.277 -21.687 1.00 87.88 93 SER A C 1
ATOM 707 O O . SER A 1 93 ? 27.646 6.811 -20.549 1.00 87.88 93 SER A O 1
ATOM 709 N N . VAL A 1 94 ? 26.714 7.967 -22.235 1.00 86.31 94 VAL A N 1
ATOM 710 C CA . VAL A 1 94 ? 25.510 8.363 -21.493 1.00 86.31 94 VAL A CA 1
ATOM 711 C C . VAL A 1 94 ? 24.687 7.144 -21.086 1.00 86.31 94 VAL A C 1
ATOM 713 O O . VAL A 1 94 ? 24.298 7.027 -19.924 1.00 86.31 94 VAL A O 1
ATOM 716 N N . TYR A 1 95 ? 24.476 6.199 -22.006 1.00 88.56 95 TYR A N 1
ATOM 717 C CA . TYR A 1 95 ? 23.816 4.929 -21.699 1.00 88.56 95 TYR A CA 1
ATOM 718 C C . TYR A 1 95 ? 24.542 4.168 -20.582 1.00 88.56 95 TYR A C 1
ATOM 720 O O . TYR A 1 95 ? 23.906 3.695 -19.640 1.00 88.56 95 TYR A O 1
ATOM 728 N N . GLU A 1 96 ? 25.871 4.074 -20.661 1.00 90.19 96 GLU A N 1
ATOM 729 C CA . GLU A 1 96 ? 26.685 3.353 -19.677 1.00 90.19 96 GLU A CA 1
ATOM 730 C C . GLU A 1 96 ? 26.594 3.995 -18.282 1.00 90.19 96 GLU A C 1
ATOM 732 O O . GLU A 1 96 ? 26.405 3.285 -17.289 1.00 90.19 96 GLU A O 1
ATOM 737 N N . ILE A 1 97 ? 26.636 5.330 -18.205 1.00 92.06 97 ILE A N 1
ATOM 738 C CA . ILE A 1 97 ? 26.469 6.081 -16.952 1.00 92.06 97 ILE A CA 1
ATOM 739 C C . ILE A 1 97 ? 25.070 5.852 -16.368 1.00 92.06 97 ILE A C 1
ATOM 741 O O . ILE A 1 97 ? 24.948 5.520 -15.190 1.00 92.06 97 ILE A O 1
ATOM 745 N N . MET A 1 98 ? 24.010 5.980 -17.173 1.00 91.31 98 MET A N 1
ATOM 746 C CA . MET A 1 98 ? 22.627 5.804 -16.700 1.00 91.31 98 MET A CA 1
ATOM 747 C C . MET A 1 98 ? 22.346 4.364 -16.259 1.00 91.31 98 MET A C 1
ATOM 749 O O . MET A 1 98 ? 21.690 4.126 -15.240 1.00 91.31 98 MET A O 1
ATOM 753 N N . ARG A 1 99 ? 22.902 3.385 -16.978 1.00 90.38 99 ARG A N 1
ATOM 754 C CA . ARG A 1 99 ? 22.838 1.970 -16.607 1.00 90.38 99 ARG A CA 1
ATOM 755 C C . ARG A 1 99 ? 23.533 1.715 -15.272 1.00 90.38 99 ARG A C 1
ATOM 757 O O . ARG A 1 99 ? 22.943 1.079 -14.401 1.00 90.38 99 ARG A O 1
ATOM 764 N N . ALA A 1 100 ? 24.746 2.235 -15.085 1.00 94.38 100 ALA A N 1
ATOM 765 C CA . ALA A 1 100 ? 25.466 2.124 -13.819 1.00 94.38 100 ALA A CA 1
ATOM 766 C C . ALA A 1 100 ? 24.700 2.809 -12.674 1.00 94.38 100 ALA A C 1
ATOM 768 O O . ALA A 1 100 ? 24.548 2.232 -11.599 1.00 94.38 100 ALA A O 1
ATOM 769 N N . ALA A 1 101 ? 24.132 3.990 -12.929 1.00 93.31 101 ALA A N 1
ATOM 770 C CA . ALA A 1 101 ? 23.329 4.732 -11.963 1.00 93.31 101 ALA A CA 1
ATOM 771 C C . ALA A 1 101 ? 22.014 4.027 -11.587 1.00 93.31 101 ALA A C 1
ATOM 773 O O . ALA A 1 101 ? 21.468 4.300 -10.524 1.00 93.31 101 ALA A O 1
ATOM 774 N N . THR A 1 102 ? 21.518 3.088 -12.400 1.00 94.75 102 THR A N 1
ATOM 775 C CA . THR A 1 102 ? 20.323 2.283 -12.083 1.00 94.75 102 THR A CA 1
ATOM 776 C C . THR A 1 102 ? 20.604 1.219 -11.010 1.00 94.75 102 THR A C 1
ATOM 778 O O . THR A 1 102 ? 19.719 0.890 -10.218 1.00 94.75 102 THR A O 1
ATOM 781 N N . LEU A 1 103 ? 21.838 0.704 -10.924 1.00 95.00 103 LEU A N 1
ATOM 782 C CA . LEU A 1 103 ? 22.236 -0.349 -9.976 1.00 95.00 103 LEU A CA 1
ATOM 783 C C . LEU A 1 103 ? 21.955 -0.025 -8.494 1.00 95.00 103 LEU A C 1
ATOM 785 O O . LEU A 1 103 ? 21.369 -0.877 -7.820 1.00 95.00 103 LEU A O 1
ATOM 789 N N . PRO A 1 104 ? 22.299 1.162 -7.950 1.00 96.50 104 PRO A N 1
ATOM 790 C CA . PRO A 1 104 ? 21.964 1.489 -6.563 1.00 96.50 104 PRO A CA 1
ATOM 791 C C . PRO A 1 104 ? 20.451 1.508 -6.303 1.00 96.50 104 PRO A C 1
ATOM 793 O O . PRO A 1 104 ? 20.016 1.090 -5.231 1.00 96.50 104 PRO A O 1
ATOM 796 N N . PHE A 1 105 ? 19.628 1.911 -7.278 1.00 96.31 105 PHE A N 1
ATOM 797 C CA . PHE A 1 105 ? 18.168 1.874 -7.135 1.00 96.31 105 PHE A CA 1
ATOM 798 C C . PHE A 1 105 ? 17.612 0.450 -7.176 1.00 96.31 105 PHE A C 1
ATOM 800 O O . PHE A 1 105 ? 16.668 0.155 -6.447 1.00 96.31 105 PHE A O 1
ATOM 807 N N . ILE A 1 106 ? 18.224 -0.455 -7.948 1.00 95.12 106 ILE A N 1
ATOM 808 C CA . ILE A 1 106 ? 17.908 -1.891 -7.892 1.00 95.12 106 ILE A CA 1
ATOM 809 C C . ILE A 1 106 ? 18.220 -2.442 -6.499 1.00 95.12 106 ILE A C 1
ATOM 811 O O . ILE A 1 106 ? 17.376 -3.104 -5.898 1.00 95.12 106 ILE A O 1
ATOM 815 N N . ALA A 1 107 ? 19.402 -2.144 -5.954 1.00 96.06 107 ALA A N 1
ATOM 816 C CA . ALA A 1 107 ? 19.777 -2.584 -4.612 1.00 96.06 107 ALA A CA 1
ATOM 817 C C . ALA A 1 107 ? 18.813 -2.037 -3.543 1.00 96.06 107 ALA A C 1
ATOM 819 O O . ALA A 1 107 ? 18.388 -2.775 -2.652 1.00 96.06 107 ALA A O 1
ATOM 820 N N . TRP A 1 108 ? 18.407 -0.769 -3.663 1.00 96.50 108 TRP A N 1
ATOM 821 C CA . TRP A 1 108 ? 17.422 -0.164 -2.767 1.00 96.50 108 TRP A CA 1
ATOM 822 C C . TRP A 1 108 ? 16.043 -0.824 -2.886 1.00 96.50 108 TRP A C 1
ATOM 824 O O . TRP A 1 108 ? 15.428 -1.128 -1.861 1.00 96.50 108 TRP A O 1
ATOM 834 N N . LEU A 1 109 ? 15.588 -1.113 -4.110 1.00 93.62 109 LEU A N 1
ATOM 835 C CA . LEU A 1 109 ? 14.339 -1.830 -4.360 1.00 93.62 109 LEU A CA 1
ATOM 836 C C . LEU A 1 109 ? 14.362 -3.226 -3.718 1.00 93.62 109 LEU A C 1
ATOM 838 O O . LEU A 1 109 ? 13.443 -3.588 -2.985 1.00 93.62 109 LEU A O 1
ATOM 842 N N . ILE A 1 110 ? 15.443 -3.984 -3.916 1.00 93.50 110 ILE A N 1
ATOM 843 C CA . ILE A 1 110 ? 15.622 -5.305 -3.299 1.00 93.50 110 ILE A CA 1
ATOM 844 C C . ILE A 1 110 ? 15.584 -5.191 -1.771 1.00 93.50 110 ILE A C 1
ATOM 846 O O . ILE A 1 110 ? 14.888 -5.964 -1.114 1.00 93.50 110 ILE A O 1
ATOM 850 N N . TYR A 1 111 ? 16.266 -4.202 -1.191 1.00 94.62 111 TYR A N 1
ATOM 851 C CA . TYR A 1 111 ? 16.248 -3.972 0.253 1.00 94.62 111 TYR A CA 1
ATOM 852 C C . TYR A 1 111 ? 14.828 -3.716 0.791 1.00 94.62 111 TYR A C 1
ATOM 854 O O . TYR A 1 111 ? 14.426 -4.325 1.790 1.00 94.62 111 TYR A O 1
ATOM 862 N N . VAL A 1 112 ? 14.030 -2.858 0.141 1.00 92.62 112 VAL A N 1
ATOM 863 C CA . VAL A 1 112 ? 12.648 -2.589 0.590 1.00 92.62 112 VAL A CA 1
ATOM 864 C C . VAL A 1 112 ? 11.721 -3.791 0.386 1.00 92.62 112 VAL A C 1
ATOM 866 O O . VAL A 1 112 ? 10.812 -3.996 1.193 1.00 92.62 112 VAL A O 1
ATOM 869 N N . MET A 1 113 ? 11.972 -4.619 -0.634 1.00 87.62 113 MET A N 1
ATOM 870 C CA . MET A 1 113 ? 11.254 -5.877 -0.849 1.00 87.62 113 MET A CA 1
ATOM 871 C C . MET A 1 113 ? 11.568 -6.894 0.250 1.00 87.62 113 MET A C 1
ATOM 873 O O . MET A 1 113 ? 10.648 -7.412 0.880 1.00 87.62 113 MET A O 1
ATOM 877 N N . VAL A 1 114 ? 12.851 -7.133 0.544 1.00 88.12 114 VAL A N 1
ATOM 878 C CA . VAL A 1 114 ? 13.290 -8.090 1.576 1.00 88.12 114 VAL A CA 1
ATOM 879 C C . VAL A 1 114 ? 12.802 -7.678 2.965 1.00 88.12 114 VAL A C 1
ATOM 881 O O . VAL A 1 114 ? 12.370 -8.518 3.750 1.00 88.12 114 VAL A O 1
ATOM 884 N N . THR A 1 115 ? 12.794 -6.376 3.256 1.00 87.25 115 THR A N 1
ATOM 885 C CA . THR A 1 115 ? 12.271 -5.836 4.523 1.00 87.25 115 THR A CA 1
ATOM 886 C C . THR A 1 115 ? 10.741 -5.729 4.568 1.00 87.25 115 THR A C 1
ATOM 888 O O . THR A 1 115 ? 10.198 -5.190 5.533 1.00 87.25 115 THR A O 1
ATOM 891 N N . LYS A 1 116 ? 10.026 -6.241 3.551 1.00 82.69 116 LYS A N 1
ATOM 892 C CA . LYS A 1 116 ? 8.555 -6.224 3.429 1.00 82.69 116 LYS A CA 1
ATOM 893 C C . LYS A 1 116 ? 7.936 -4.823 3.560 1.00 82.69 116 LYS A C 1
ATOM 895 O O . LYS A 1 116 ? 6.776 -4.687 3.941 1.00 82.69 116 LYS A O 1
ATOM 900 N N . LYS A 1 117 ? 8.687 -3.767 3.225 1.00 86.06 117 LYS A N 1
ATOM 901 C CA . LYS A 1 117 ? 8.218 -2.365 3.266 1.00 86.06 117 LYS A CA 1
ATOM 902 C C . LYS A 1 117 ? 7.318 -1.991 2.083 1.00 86.06 117 LYS A C 1
ATOM 904 O O . LYS A 1 117 ? 6.724 -0.919 2.081 1.00 86.06 117 LYS A O 1
ATOM 909 N N . VAL A 1 118 ? 7.229 -2.868 1.086 1.00 85.06 118 VAL A N 1
ATOM 910 C CA . VAL A 1 118 ? 6.354 -2.745 -0.094 1.00 85.06 118 VAL A CA 1
ATOM 911 C C . VAL A 1 118 ? 5.009 -3.458 0.079 1.00 85.06 118 VAL A C 1
ATOM 913 O O . VAL A 1 118 ? 4.151 -3.354 -0.790 1.00 85.06 118 VAL A O 1
ATOM 916 N N . LYS A 1 119 ? 4.834 -4.219 1.165 1.00 88.25 119 LYS A N 1
ATOM 917 C CA . LYS A 1 119 ? 3.697 -5.120 1.342 1.00 88.25 119 LYS A CA 1
ATOM 918 C C . LYS A 1 119 ? 2.533 -4.414 2.044 1.00 88.25 119 LYS A C 1
ATOM 920 O O . LYS A 1 119 ? 2.722 -3.888 3.139 1.00 88.25 119 LYS A O 1
ATOM 925 N N . TRP A 1 120 ? 1.341 -4.486 1.452 1.00 91.56 120 TRP A N 1
ATOM 926 C CA . TRP A 1 120 ? 0.085 -4.109 2.104 1.00 91.56 120 TRP A CA 1
ATOM 927 C C . TRP A 1 120 ? -0.299 -5.109 3.192 1.00 91.56 120 TRP A C 1
ATOM 929 O O . TRP A 1 120 ? -0.239 -6.317 2.969 1.00 91.56 120 TRP A O 1
ATOM 939 N N . ARG A 1 121 ? -0.695 -4.601 4.365 1.00 92.12 121 ARG A N 1
ATOM 940 C CA . ARG A 1 121 ? -0.906 -5.414 5.577 1.00 92.12 121 ARG A CA 1
ATOM 941 C C . ARG A 1 121 ? -2.374 -5.683 5.917 1.00 92.12 121 ARG A C 1
ATOM 943 O O . ARG A 1 121 ? -2.697 -6.040 7.050 1.00 92.12 121 ARG A O 1
ATOM 950 N N . GLY A 1 122 ? -3.281 -5.494 4.955 1.00 91.75 122 GLY A N 1
ATOM 951 C CA . GLY A 1 122 ? -4.714 -5.664 5.193 1.00 91.75 122 GLY A CA 1
ATOM 952 C C . GLY A 1 122 ? -5.097 -7.087 5.591 1.00 91.75 122 GLY A C 1
ATOM 953 O O . GLY A 1 122 ? -5.972 -7.273 6.430 1.00 91.75 122 GLY A O 1
ATOM 954 N N . ARG A 1 123 ? -4.405 -8.102 5.059 1.00 91.31 123 ARG A N 1
ATOM 955 C CA . ARG A 1 123 ? -4.643 -9.498 5.444 1.00 91.31 123 ARG A CA 1
ATOM 956 C C . ARG A 1 123 ? -4.256 -9.754 6.901 1.00 91.31 123 ARG A C 1
ATOM 958 O O . ARG A 1 123 ? -4.992 -10.419 7.621 1.00 91.31 123 ARG A O 1
ATOM 965 N N . GLU A 1 124 ? -3.119 -9.224 7.339 1.00 92.69 124 GLU A N 1
ATOM 966 C CA . GLU A 1 124 ? -2.645 -9.333 8.717 1.00 92.69 124 GLU A CA 1
ATOM 967 C C . GLU A 1 124 ? -3.608 -8.659 9.697 1.00 92.69 124 GLU A C 1
ATOM 969 O O . GLU A 1 124 ? -3.877 -9.226 10.751 1.00 92.69 124 GLU A O 1
ATOM 974 N N . LEU A 1 125 ? -4.163 -7.496 9.339 1.00 94.12 125 LEU A N 1
ATOM 975 C CA . LEU A 1 125 ? -5.195 -6.824 10.137 1.00 94.12 125 LEU A CA 1
ATOM 976 C C . LEU A 1 125 ? -6.446 -7.693 10.297 1.00 94.12 125 LEU A C 1
ATOM 978 O O . LEU A 1 125 ? -6.922 -7.883 11.413 1.00 94.12 125 LEU A O 1
ATOM 982 N N . LEU A 1 126 ? -6.949 -8.249 9.192 1.00 93.50 126 LEU A N 1
ATOM 983 C CA . LEU A 1 126 ? -8.148 -9.088 9.191 1.00 93.50 126 LEU A CA 1
ATOM 984 C C . LEU A 1 126 ? -7.952 -10.407 9.953 1.00 93.50 126 LEU A C 1
ATOM 986 O O . LEU A 1 126 ? -8.898 -10.888 10.572 1.00 93.50 126 LEU A O 1
ATOM 990 N N . GLU A 1 127 ? -6.748 -10.987 9.941 1.00 92.19 127 GLU A N 1
ATOM 991 C CA . GLU A 1 127 ? -6.415 -12.157 10.770 1.00 92.19 127 GLU A CA 1
ATOM 992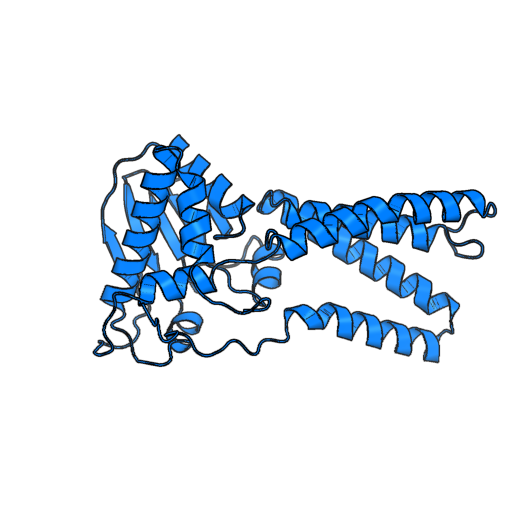 C C . GLU A 1 127 ? -6.305 -11.795 12.254 1.00 92.19 127 GLU A C 1
ATOM 994 O O . GLU A 1 127 ? -6.849 -12.511 13.089 1.00 92.19 127 GLU A O 1
ATOM 999 N N . LEU A 1 128 ? -5.647 -10.680 12.599 1.00 92.75 128 LEU A N 1
ATOM 1000 C CA . LEU A 1 128 ? -5.539 -10.233 13.994 1.00 92.75 128 LEU A CA 1
ATOM 1001 C C . LEU A 1 128 ? -6.907 -9.918 14.601 1.00 92.75 128 LEU A C 1
ATOM 1003 O O . LEU A 1 128 ? -7.154 -10.288 15.744 1.00 92.75 128 LEU A O 1
ATOM 1007 N N . ALA A 1 129 ? -7.786 -9.269 13.835 1.00 92.06 129 ALA A N 1
ATOM 1008 C CA . ALA A 1 129 ? -9.152 -8.979 14.261 1.00 92.06 129 ALA A CA 1
ATOM 1009 C C . ALA A 1 129 ? -10.021 -10.240 14.351 1.00 92.06 129 ALA A C 1
ATOM 1011 O O . ALA A 1 129 ? -10.950 -10.305 15.147 1.00 92.06 129 ALA A O 1
ATOM 1012 N N . ALA A 1 130 ? -9.736 -11.262 13.544 1.00 90.94 130 ALA A N 1
ATOM 1013 C CA . ALA A 1 130 ? -10.482 -12.508 13.599 1.00 90.94 130 ALA A CA 1
ATOM 1014 C C . ALA A 1 130 ? -10.018 -13.431 14.727 1.00 90.94 130 ALA A C 1
ATOM 1016 O O . ALA A 1 130 ? -10.824 -14.236 15.182 1.00 90.94 130 ALA A O 1
ATOM 1017 N N . ASP A 1 131 ? -8.762 -13.355 15.184 1.00 89.38 131 ASP A N 1
ATOM 1018 C CA . ASP A 1 131 ? -8.176 -14.253 16.194 1.00 89.38 131 ASP A CA 1
ATOM 1019 C C . ASP A 1 131 ? -9.066 -14.466 17.442 1.00 89.38 131 ASP A C 1
ATOM 1021 O O . ASP A 1 131 ? -9.357 -15.630 17.742 1.00 89.38 131 ASP A O 1
ATOM 1025 N N . PRO A 1 132 ? -9.622 -13.420 18.093 1.00 88.56 132 PRO A N 1
ATOM 1026 C CA . PRO A 1 132 ? -10.466 -13.587 19.280 1.00 88.56 132 PRO A CA 1
ATOM 1027 C C . PRO A 1 132 ? -11.930 -13.973 18.987 1.00 88.56 132 PRO A C 1
ATOM 1029 O O . PRO A 1 132 ? -12.695 -14.174 19.925 1.00 88.56 132 PRO A O 1
ATOM 1032 N N . VAL A 1 133 ? -12.353 -14.063 17.720 1.00 86.56 133 VAL A N 1
ATOM 1033 C CA . VAL A 1 133 ? -13.767 -14.271 17.347 1.00 86.56 133 VAL A CA 1
ATOM 1034 C C . VAL A 1 133 ? -14.093 -15.752 17.142 1.00 86.56 133 VAL A C 1
ATOM 1036 O O . VAL A 1 133 ? -13.446 -16.443 16.349 1.00 86.56 133 VAL A O 1
ATOM 1039 N N . ASP A 1 134 ? -15.127 -16.241 17.822 1.00 80.00 134 ASP A N 1
ATOM 1040 C CA . ASP A 1 134 ? -15.593 -17.626 17.711 1.00 80.00 134 ASP A CA 1
ATOM 1041 C C . ASP A 1 134 ? -16.363 -17.911 16.406 1.00 80.00 134 ASP A C 1
ATOM 1043 O O . ASP A 1 134 ? -16.887 -17.018 15.741 1.00 80.00 134 ASP A O 1
ATOM 1047 N N . ARG A 1 135 ? -16.457 -19.201 16.053 1.00 71.75 135 ARG A N 1
ATOM 1048 C CA . ARG A 1 135 ? -17.052 -19.725 14.803 1.00 71.75 135 ARG A CA 1
ATOM 1049 C C . ARG A 1 135 ? -18.588 -19.770 14.774 1.00 71.75 135 ARG A C 1
ATOM 1051 O O . ARG A 1 135 ? -19.161 -20.356 13.863 1.00 71.75 135 ARG A O 1
ATOM 1058 N N . LEU A 1 136 ? -19.259 -19.265 15.806 1.00 66.38 136 LEU A N 1
ATOM 1059 C CA . LEU A 1 136 ? -20.710 -19.384 15.970 1.00 66.38 136 LEU A CA 1
ATOM 1060 C C . LEU A 1 136 ? -21.327 -17.994 15.851 1.00 66.38 136 LEU A C 1
ATOM 1062 O O . LEU A 1 136 ? -21.531 -17.315 16.853 1.00 66.38 136 LEU A O 1
ATOM 1066 N N . GLY A 1 137 ? -21.550 -17.559 14.612 1.00 61.56 137 GLY A N 1
ATOM 1067 C CA . GLY A 1 137 ? -21.955 -16.195 14.307 1.00 61.56 137 GLY A CA 1
ATOM 1068 C C . GLY A 1 137 ? -23.331 -16.043 13.674 1.00 61.56 137 GLY A C 1
ATOM 1069 O O . GLY A 1 137 ? -23.746 -16.841 12.837 1.00 61.56 137 GLY A O 1
ATOM 1070 N N . ASN A 1 138 ? -23.991 -14.932 14.006 1.00 63.31 138 ASN A N 1
ATOM 1071 C CA . ASN A 1 138 ? -24.998 -14.330 13.138 1.00 63.31 138 ASN A CA 1
ATOM 1072 C C . ASN A 1 138 ? -24.266 -13.893 11.858 1.00 63.31 138 ASN A C 1
ATOM 1074 O O . ASN A 1 138 ? -23.258 -13.189 11.956 1.00 63.31 138 ASN A O 1
ATOM 1078 N N . GLY A 1 139 ? -24.711 -14.360 10.689 1.00 65.88 139 GLY A N 1
ATOM 1079 C CA . GLY A 1 139 ? -24.036 -14.113 9.410 1.00 65.88 139 GLY A CA 1
ATOM 1080 C C . GLY A 1 139 ? -23.855 -12.628 9.053 1.00 65.88 139 GLY A C 1
ATOM 1081 O O . GLY A 1 139 ? -24.249 -11.721 9.783 1.00 65.88 139 GLY A O 1
ATOM 1082 N N . PHE A 1 140 ? -23.253 -12.379 7.891 1.00 77.31 140 PHE A N 1
ATOM 1083 C CA . PHE A 1 140 ? -22.906 -11.042 7.401 1.00 77.31 140 PHE A CA 1
ATOM 1084 C C . PHE A 1 140 ? -24.056 -10.015 7.434 1.00 77.31 140 PHE A C 1
ATOM 1086 O O . PHE A 1 140 ? -25.186 -10.313 7.037 1.00 77.31 140 PHE A O 1
ATOM 1093 N N . THR A 1 141 ? -23.736 -8.762 7.789 1.00 76.12 141 THR A N 1
ATOM 1094 C CA . THR A 1 141 ? -24.644 -7.611 7.641 1.00 76.12 141 THR A CA 1
ATOM 1095 C C . THR A 1 141 ? -23.926 -6.422 6.999 1.00 76.12 141 THR A C 1
ATOM 1097 O O . THR A 1 141 ? -22.755 -6.192 7.256 1.00 76.12 141 THR A O 1
ATOM 1100 N N . GLU A 1 142 ? -24.623 -5.628 6.182 1.00 72.75 142 GLU A N 1
ATOM 1101 C CA . GLU A 1 142 ? -24.011 -4.503 5.443 1.00 72.75 142 GLU A CA 1
ATOM 1102 C C . GLU A 1 142 ? -23.871 -3.203 6.250 1.00 72.75 142 GLU A C 1
ATOM 1104 O O . GLU A 1 142 ? -23.424 -2.190 5.718 1.00 72.75 142 GLU A O 1
ATOM 1109 N N . ARG A 1 143 ? -24.310 -3.174 7.513 1.00 73.62 143 ARG A N 1
ATOM 1110 C CA . ARG A 1 143 ? -24.370 -1.929 8.290 1.00 73.62 143 ARG A CA 1
ATOM 1111 C C . ARG A 1 143 ? -23.075 -1.717 9.080 1.00 73.62 143 ARG A C 1
ATOM 1113 O O . ARG A 1 143 ? -22.710 -2.614 9.841 1.00 73.62 143 ARG A O 1
ATOM 1120 N N . PRO A 1 144 ? -22.451 -0.524 9.007 1.00 75.56 144 PRO A N 1
ATOM 1121 C CA . PRO A 1 144 ? -21.336 -0.181 9.879 1.00 75.56 144 PRO A CA 1
ATOM 1122 C C . PRO A 1 144 ? -21.719 -0.302 11.356 1.00 75.56 144 PRO A C 1
ATOM 1124 O O . PRO A 1 144 ? -22.837 0.051 11.754 1.00 75.56 144 PRO A O 1
ATOM 1127 N N . ARG A 1 145 ? -20.787 -0.785 12.179 1.00 81.69 145 ARG A N 1
ATOM 1128 C CA . ARG A 1 145 ? -20.994 -1.000 13.615 1.00 81.69 145 ARG A CA 1
ATOM 1129 C C . ARG A 1 145 ? -20.165 -0.020 14.444 1.00 81.69 145 ARG A C 1
ATOM 1131 O O . ARG A 1 145 ? -19.002 0.203 14.116 1.00 81.69 145 ARG A O 1
ATOM 1138 N N . PRO A 1 146 ? -20.729 0.578 15.507 1.00 78.00 146 PRO A N 1
ATOM 1139 C CA . PRO A 1 146 ? -19.933 1.335 16.464 1.00 78.00 146 PRO A CA 1
ATOM 1140 C C . PRO A 1 146 ? -19.020 0.376 17.238 1.00 78.00 146 PRO A C 1
ATOM 1142 O O . PRO A 1 146 ? -19.470 -0.692 17.646 1.00 78.00 146 PRO A O 1
ATOM 1145 N N . SER A 1 147 ? -17.765 0.766 17.450 1.00 75.31 147 SER A N 1
ATOM 1146 C CA . SER A 1 147 ? -16.767 -0.042 18.168 1.00 75.31 147 SER A CA 1
ATOM 1147 C C . SER A 1 147 ? -16.239 0.628 19.441 1.00 75.31 147 SER A C 1
ATOM 1149 O O . SER A 1 147 ? -15.243 0.187 19.994 1.00 75.31 147 SER A O 1
ATOM 1151 N N . GLY A 1 148 ? -16.892 1.697 19.908 1.00 75.00 148 GLY A N 1
ATOM 1152 C CA . GLY A 1 148 ? -16.530 2.402 21.141 1.00 75.00 148 GLY A CA 1
ATOM 1153 C C . GLY A 1 148 ? -16.229 3.885 20.933 1.00 75.00 148 GLY A C 1
ATOM 1154 O O . GLY A 1 148 ? -16.475 4.442 19.858 1.00 75.00 148 GLY A O 1
ATOM 1155 N N . SER A 1 149 ? -15.722 4.520 21.992 1.00 78.12 149 SER A N 1
ATOM 1156 C CA . SER A 1 149 ? -15.272 5.913 22.014 1.00 78.12 149 SER A CA 1
ATOM 1157 C C . SER A 1 149 ? -13.898 6.012 22.668 1.00 78.12 149 SER A C 1
ATOM 1159 O O . SER A 1 149 ? -13.677 5.391 23.707 1.00 78.12 149 SER A O 1
ATOM 1161 N N . VAL A 1 150 ? -13.005 6.808 22.093 1.00 83.69 150 VAL A N 1
ATOM 1162 C CA . VAL A 1 150 ? -11.640 7.017 22.581 1.00 83.69 150 VAL A CA 1
ATOM 1163 C C . VAL A 1 150 ? -11.338 8.505 22.567 1.00 83.69 150 VAL A C 1
ATOM 1165 O O . VAL A 1 150 ? -11.669 9.196 21.607 1.00 83.69 150 VAL A O 1
ATOM 1168 N N . GLU A 1 151 ? -10.689 8.996 23.617 1.00 84.81 151 GLU A N 1
ATOM 1169 C CA . GLU A 1 151 ? -10.215 10.375 23.661 1.00 84.81 151 GLU A CA 1
ATOM 1170 C C . GLU A 1 151 ? -8.858 10.489 22.962 1.00 84.81 151 GLU A C 1
ATOM 1172 O O . GLU A 1 151 ? -7.883 9.846 23.345 1.00 84.81 151 GLU A O 1
ATOM 1177 N N . TYR A 1 152 ? -8.796 11.316 21.921 1.00 89.31 152 TYR A N 1
ATOM 1178 C CA . TYR A 1 152 ? -7.565 11.659 21.215 1.00 89.31 152 TYR A CA 1
ATOM 1179 C C . TYR A 1 152 ? -7.693 13.040 20.577 1.00 89.31 152 TYR A C 1
ATOM 1181 O O . TYR A 1 152 ? -8.780 13.527 20.266 1.00 89.31 152 TYR A O 1
ATOM 1189 N N . SER A 1 153 ? -6.558 13.680 20.337 1.00 90.94 153 SER A N 1
ATOM 1190 C CA . SER A 1 153 ? -6.494 14.937 19.604 1.00 90.94 153 SER A CA 1
ATOM 1191 C C . SER A 1 153 ? -6.509 14.714 18.089 1.00 90.94 153 SER A C 1
ATOM 1193 O O . SER A 1 153 ? -6.050 13.696 17.562 1.00 90.94 153 SER A O 1
ATOM 1195 N N . ARG A 1 154 ? -6.944 15.738 17.343 1.00 90.62 154 ARG A N 1
ATOM 1196 C CA . ARG A 1 154 ? -6.880 15.748 15.870 1.00 90.62 154 ARG A CA 1
ATOM 1197 C C . ARG A 1 154 ? -5.463 15.481 15.339 1.00 90.62 154 ARG A C 1
ATOM 1199 O O . ARG A 1 154 ? -5.306 14.857 14.288 1.00 90.62 154 ARG A O 1
ATOM 1206 N N . ASN A 1 155 ? -4.436 15.950 16.048 1.00 92.56 155 ASN A N 1
ATOM 1207 C CA . ASN A 1 155 ? -3.043 15.761 15.648 1.00 92.56 155 ASN A CA 1
ATOM 1208 C C . ASN A 1 155 ? -2.591 14.308 15.828 1.00 92.56 155 ASN A C 1
ATOM 1210 O O . ASN A 1 155 ? -1.896 13.789 14.959 1.00 92.56 155 ASN A O 1
ATOM 1214 N N . GLU A 1 156 ? -3.013 13.641 16.903 1.00 93.94 156 GLU A N 1
ATOM 1215 C CA . GLU A 1 156 ? -2.676 12.237 17.161 1.00 93.94 156 GLU A CA 1
ATOM 1216 C C . GLU A 1 156 ? -3.296 11.309 16.120 1.00 93.94 156 GLU A C 1
ATOM 1218 O O . GLU A 1 156 ? -2.581 10.505 15.528 1.00 93.94 156 GLU A O 1
ATOM 1223 N N . ILE A 1 157 ? -4.588 11.468 15.811 1.00 95.06 157 ILE A N 1
ATOM 1224 C CA . ILE A 1 157 ? -5.234 10.635 14.786 1.00 95.06 157 ILE A CA 1
ATOM 1225 C C . ILE A 1 157 ? -4.683 10.913 13.382 1.00 95.06 157 ILE A C 1
ATOM 1227 O O . ILE A 1 157 ? -4.535 9.996 12.574 1.00 95.06 157 ILE A O 1
ATOM 1231 N N . SER A 1 158 ? -4.316 12.166 13.089 1.00 94.88 158 SER A N 1
ATOM 1232 C CA . SER A 1 158 ? -3.687 12.524 11.812 1.00 94.88 158 SER A CA 1
ATOM 1233 C C . SER A 1 158 ? -2.283 11.928 11.686 1.00 94.88 158 SER A C 1
ATOM 1235 O O . SER A 1 158 ? -1.949 11.397 10.625 1.00 94.88 158 SER A O 1
ATOM 1237 N N . GLY A 1 159 ? -1.495 11.966 12.767 1.00 95.88 159 GLY A N 1
ATOM 1238 C CA . GLY A 1 159 ? -0.178 11.334 12.849 1.00 95.88 159 GLY A CA 1
ATOM 1239 C C . GLY A 1 159 ? -0.261 9.814 12.724 1.00 95.88 159 GLY A C 1
ATOM 1240 O O . GLY A 1 159 ? 0.491 9.218 11.951 1.00 95.88 159 GLY A O 1
ATOM 1241 N N . PHE A 1 160 ? -1.248 9.200 13.380 1.00 97.00 160 PHE A N 1
ATOM 1242 C CA . PHE A 1 160 ? -1.512 7.771 13.267 1.00 97.00 160 PHE A CA 1
ATOM 1243 C C . PHE A 1 160 ? -1.908 7.384 11.838 1.00 97.00 160 PHE A C 1
ATOM 1245 O O . PHE A 1 160 ? -1.383 6.419 11.286 1.00 97.00 160 PHE A O 1
ATOM 1252 N N . ALA A 1 161 ? -2.758 8.181 11.185 1.00 96.56 161 ALA A N 1
ATOM 1253 C CA . ALA A 1 161 ? -3.103 7.997 9.779 1.00 96.56 161 ALA A CA 1
ATOM 1254 C C . ALA A 1 161 ? -1.869 8.079 8.862 1.00 96.56 161 ALA A C 1
ATOM 1256 O O . ALA A 1 161 ? -1.693 7.219 7.995 1.00 96.56 161 ALA A O 1
ATOM 1257 N N . ASP A 1 162 ? -0.985 9.062 9.066 1.00 96.06 162 ASP A N 1
ATOM 1258 C CA . ASP A 1 162 ? 0.267 9.180 8.304 1.00 96.06 162 ASP A CA 1
ATOM 1259 C C . ASP A 1 162 ? 1.189 7.973 8.521 1.00 96.06 162 ASP A C 1
ATOM 1261 O O . ASP A 1 162 ? 1.775 7.456 7.564 1.00 96.06 162 ASP A O 1
ATOM 1265 N N . PHE A 1 163 ? 1.300 7.498 9.764 1.00 96.69 163 PHE A N 1
ATOM 1266 C CA . PHE A 1 163 ? 2.041 6.288 10.104 1.00 96.69 163 PHE A CA 1
ATOM 1267 C C . PHE A 1 163 ? 1.462 5.065 9.377 1.00 96.69 163 PHE A C 1
ATOM 1269 O O . PHE A 1 163 ? 2.185 4.366 8.660 1.00 96.69 163 PHE A O 1
ATOM 1276 N N . CYS A 1 164 ? 0.152 4.838 9.480 1.00 96.56 164 CYS A N 1
ATOM 1277 C CA . CYS A 1 164 ? -0.509 3.710 8.835 1.00 96.56 164 CYS A CA 1
ATOM 1278 C C . CYS A 1 164 ? -0.355 3.727 7.310 1.00 96.56 164 CYS A C 1
ATOM 1280 O O . CYS A 1 164 ? -0.048 2.686 6.725 1.00 96.56 164 CYS A O 1
ATOM 1282 N N . GLY A 1 165 ? -0.512 4.892 6.674 1.00 95.00 165 GLY A N 1
ATOM 1283 C CA . GLY A 1 165 ? -0.324 5.051 5.231 1.00 95.00 165 GLY A CA 1
ATOM 1284 C C . GLY A 1 165 ? 1.114 4.773 4.792 1.00 95.00 165 GLY A C 1
ATOM 1285 O O . GLY A 1 165 ? 1.346 3.999 3.859 1.00 95.00 165 GLY A O 1
ATOM 1286 N N . ARG A 1 166 ? 2.099 5.328 5.510 1.00 95.00 166 ARG A N 1
ATOM 1287 C CA . ARG A 1 166 ? 3.531 5.163 5.202 1.00 95.00 166 ARG A CA 1
ATOM 1288 C C . ARG A 1 166 ? 3.989 3.713 5.294 1.00 95.00 166 ARG A C 1
ATOM 1290 O O . ARG A 1 166 ? 4.846 3.290 4.517 1.00 95.00 166 ARG A O 1
ATOM 1297 N N . HIS A 1 167 ? 3.429 2.968 6.240 1.00 94.88 167 HIS A N 1
ATOM 1298 C CA . HIS A 1 167 ? 3.757 1.567 6.486 1.00 94.88 167 HIS A CA 1
ATOM 1299 C C . HIS A 1 167 ? 2.835 0.579 5.752 1.00 94.88 167 HIS A C 1
ATOM 1301 O O . HIS A 1 167 ? 2.952 -0.626 5.985 1.00 94.88 167 HIS A O 1
ATOM 1307 N N . LEU A 1 168 ? 1.965 1.074 4.856 1.00 94.19 168 LEU A N 1
ATOM 1308 C CA . LEU A 1 168 ? 1.007 0.282 4.072 1.00 94.19 168 LEU A CA 1
ATOM 1309 C C . LEU A 1 168 ? 0.124 -0.620 4.953 1.00 94.19 168 LEU A C 1
ATOM 1311 O O . LEU A 1 168 ? -0.225 -1.741 4.580 1.00 94.19 168 LEU A O 1
ATOM 1315 N N . ILE A 1 169 ? -0.214 -0.134 6.151 1.00 95.44 169 ILE A N 1
ATOM 1316 C CA . ILE A 1 169 ? -1.131 -0.806 7.077 1.00 95.44 169 ILE A CA 1
ATOM 1317 C C . ILE A 1 169 ? -2.559 -0.658 6.548 1.00 95.44 169 ILE A C 1
ATOM 1319 O O . ILE A 1 169 ? -3.268 -1.644 6.376 1.00 95.44 169 ILE A O 1
ATOM 1323 N N . VAL A 1 170 ? -2.933 0.578 6.218 1.00 95.38 170 VAL A N 1
ATOM 1324 C CA . VAL A 1 170 ? -4.193 0.954 5.569 1.00 95.38 170 VAL A CA 1
ATOM 1325 C C . VAL A 1 170 ? -3.965 2.137 4.635 1.00 95.38 170 VAL A C 1
ATOM 1327 O O . VAL A 1 170 ? -2.908 2.767 4.676 1.00 95.38 170 VAL A O 1
ATOM 1330 N N . LEU A 1 171 ? -4.958 2.457 3.810 1.00 94.75 171 LEU A N 1
ATOM 1331 C CA . LEU A 1 171 ? -5.004 3.696 3.045 1.00 94.75 171 LEU A CA 1
ATOM 1332 C C . LEU A 1 171 ? -5.887 4.717 3.775 1.00 94.75 171 LEU A C 1
ATOM 1334 O O . LEU A 1 171 ? -7.102 4.523 3.840 1.00 94.75 171 LEU A O 1
ATOM 1338 N N . PRO A 1 172 ? -5.314 5.806 4.312 1.00 94.38 172 PRO A N 1
ATOM 1339 C CA . PRO A 1 172 ? -6.103 6.843 4.956 1.00 94.38 172 PRO A CA 1
ATOM 1340 C C . PRO A 1 172 ? -6.932 7.631 3.937 1.00 94.38 172 PRO A C 1
ATOM 1342 O O . PRO A 1 172 ? -6.410 8.082 2.913 1.00 94.38 172 PRO A O 1
ATOM 1345 N N . HIS A 1 173 ? -8.203 7.853 4.248 1.00 92.81 173 HIS A N 1
ATOM 1346 C CA . HIS A 1 173 ? -9.088 8.774 3.546 1.00 92.81 173 HIS A CA 1
ATOM 1347 C C . HIS A 1 173 ? -9.599 9.810 4.549 1.00 92.81 173 HIS A C 1
ATOM 1349 O O . HIS A 1 173 ? -10.195 9.466 5.568 1.00 92.81 173 HIS A O 1
ATOM 1355 N N . ARG A 1 174 ? -9.278 11.080 4.304 1.00 91.69 174 ARG A N 1
ATOM 1356 C CA . ARG A 1 174 ? -9.526 12.179 5.242 1.00 91.69 174 ARG A CA 1
ATOM 1357 C C . ARG A 1 174 ? -10.732 12.978 4.780 1.00 91.69 174 ARG A C 1
ATOM 1359 O O . ARG A 1 174 ? -10.718 13.497 3.667 1.00 91.69 174 ARG A O 1
ATOM 1366 N N . GLU A 1 175 ? -11.708 13.117 5.661 1.00 90.94 175 GLU A N 1
ATOM 1367 C CA . GLU A 1 175 ? -12.841 14.024 5.503 1.00 90.94 175 GLU A CA 1
ATOM 1368 C C . GLU A 1 175 ? -12.723 15.184 6.504 1.00 90.94 175 GLU A C 1
ATOM 1370 O O . GLU A 1 175 ? -11.772 15.271 7.286 1.00 90.94 175 GLU A O 1
ATOM 1375 N N . SER A 1 176 ? -13.657 16.134 6.453 1.00 87.69 176 SER A N 1
ATOM 1376 C CA . SER A 1 176 ? -13.608 17.347 7.279 1.00 87.69 176 SER A CA 1
ATOM 1377 C C . SER A 1 176 ? -13.785 17.094 8.780 1.00 87.69 176 SER A C 1
ATOM 1379 O O . SER A 1 176 ? -13.296 17.888 9.586 1.00 87.69 176 SER A O 1
ATOM 1381 N N . ASP A 1 177 ? -14.484 16.020 9.151 1.00 92.56 177 ASP A N 1
ATOM 1382 C CA . ASP A 1 177 ? -14.888 15.686 10.522 1.00 92.56 177 ASP A CA 1
ATOM 1383 C C . ASP A 1 177 ? -14.398 14.303 10.994 1.00 92.56 177 ASP A C 1
ATOM 1385 O O . ASP A 1 177 ? -14.528 13.981 12.174 1.00 92.56 177 ASP A O 1
ATOM 1389 N N . ARG A 1 178 ? -13.827 13.489 10.099 1.00 93.75 178 ARG A N 1
ATOM 1390 C CA . ARG A 1 178 ? -13.454 12.095 10.370 1.00 93.75 178 ARG A CA 1
ATOM 1391 C C . ARG A 1 178 ? -12.330 11.594 9.466 1.00 93.75 178 ARG A C 1
ATOM 1393 O O . ARG A 1 178 ? -12.038 12.171 8.417 1.00 93.75 178 ARG A O 1
ATOM 1400 N N . ILE A 1 179 ? -11.703 10.489 9.861 1.00 95.31 179 ILE A N 1
ATOM 1401 C CA . ILE A 1 179 ? -10.680 9.794 9.073 1.00 95.31 179 ILE A CA 1
ATOM 1402 C C . ILE A 1 179 ? -11.057 8.320 8.936 1.00 95.31 179 ILE A C 1
ATOM 1404 O O . ILE A 1 179 ? -11.232 7.615 9.929 1.00 95.31 179 ILE A O 1
ATOM 1408 N N . TYR A 1 180 ? -11.115 7.850 7.692 1.00 95.44 180 TYR A N 1
ATOM 1409 C CA . TYR A 1 180 ? -11.297 6.447 7.342 1.00 95.44 180 TYR A CA 1
ATOM 1410 C C . TYR A 1 180 ? -9.945 5.769 7.117 1.00 95.44 180 TYR A C 1
ATOM 1412 O O . TYR A 1 180 ? -9.100 6.239 6.356 1.00 95.44 180 TYR A O 1
ATOM 1420 N N . PHE A 1 181 ? -9.765 4.618 7.742 1.00 96.69 181 PHE A N 1
ATOM 1421 C CA . PHE A 1 181 ? -8.626 3.725 7.614 1.00 96.69 181 PHE A CA 1
ATOM 1422 C C . PHE A 1 181 ? -9.057 2.558 6.726 1.00 96.69 181 PHE A C 1
ATOM 1424 O O . PHE A 1 181 ? -9.562 1.549 7.216 1.00 96.69 181 PHE A O 1
ATOM 1431 N N . VAL A 1 182 ? -8.916 2.718 5.406 1.00 95.44 182 VAL A N 1
ATOM 1432 C CA . VAL A 1 182 ? -9.382 1.729 4.424 1.00 95.44 182 VAL A CA 1
ATOM 1433 C C . VAL A 1 182 ? -8.405 0.559 4.359 1.00 95.44 182 VAL A C 1
ATOM 1435 O O . VAL A 1 182 ? -7.226 0.726 4.035 1.00 95.44 182 VAL A O 1
ATOM 1438 N N . ILE A 1 183 ? -8.894 -0.638 4.661 1.00 95.00 183 ILE A N 1
ATOM 1439 C CA . ILE A 1 183 ? -8.106 -1.868 4.692 1.00 95.00 183 ILE A CA 1
ATOM 1440 C C . ILE A 1 183 ? -7.922 -2.364 3.260 1.00 95.00 183 ILE A C 1
ATOM 1442 O O . ILE A 1 183 ? -8.885 -2.656 2.556 1.00 95.00 183 ILE A O 1
ATOM 1446 N N . ILE A 1 184 ? -6.664 -2.473 2.829 1.00 91.06 184 ILE A N 1
ATOM 1447 C CA . ILE A 1 184 ? -6.303 -2.925 1.482 1.00 91.06 184 ILE A CA 1
ATOM 1448 C C . ILE A 1 184 ? -5.502 -4.217 1.580 1.00 91.06 184 ILE A C 1
ATOM 1450 O O . ILE A 1 184 ? -4.479 -4.285 2.266 1.00 91.06 184 ILE A O 1
ATOM 1454 N N . ARG A 1 185 ? -5.966 -5.242 0.863 1.00 88.31 185 ARG A N 1
ATOM 1455 C CA . ARG A 1 185 ? -5.246 -6.503 0.658 1.00 88.31 185 ARG A CA 1
ATOM 1456 C C . ARG A 1 185 ? -4.362 -6.431 -0.585 1.00 88.31 185 ARG A C 1
ATOM 1458 O O . ARG A 1 185 ? -4.667 -5.687 -1.521 1.00 88.31 185 ARG A O 1
ATOM 1465 N N . MET A 1 186 ? -3.312 -7.249 -0.603 1.00 82.44 186 MET A N 1
ATOM 1466 C CA . MET A 1 186 ? -2.480 -7.432 -1.792 1.00 82.44 186 MET A CA 1
ATOM 1467 C C . MET A 1 186 ? -3.334 -7.911 -2.980 1.00 82.44 186 MET A C 1
ATOM 1469 O O . MET A 1 186 ? -4.276 -8.688 -2.828 1.00 82.44 186 MET A O 1
ATOM 1473 N N . GLY A 1 187 ? -3.032 -7.409 -4.173 1.00 80.56 187 GLY A N 1
ATOM 1474 C CA . GLY A 1 187 ? -3.808 -7.599 -5.396 1.00 80.56 187 GLY A CA 1
ATOM 1475 C C . GLY A 1 187 ? -4.960 -6.607 -5.602 1.00 80.56 187 GLY A C 1
ATOM 1476 O O . GLY A 1 187 ? -5.409 -6.461 -6.739 1.00 80.56 187 GLY A O 1
ATOM 1477 N N . LYS A 1 188 ? -5.432 -5.901 -4.563 1.00 82.75 188 LYS A N 1
ATOM 1478 C CA . LYS A 1 188 ? -6.485 -4.871 -4.692 1.00 82.75 188 LYS A CA 1
ATOM 1479 C C . LYS A 1 188 ? -5.920 -3.445 -4.716 1.00 82.75 188 LYS A C 1
ATOM 1481 O O . LYS A 1 188 ? -6.616 -2.520 -5.126 1.00 82.75 188 LYS A O 1
ATOM 1486 N N . GLU A 1 189 ? -4.657 -3.243 -4.348 1.00 83.69 189 GLU A N 1
ATOM 1487 C CA . GLU A 1 189 ? -4.055 -1.924 -4.130 1.00 83.69 189 GLU A CA 1
ATOM 1488 C C . GLU A 1 189 ? -4.119 -0.991 -5.339 1.00 83.69 189 GLU A C 1
ATOM 1490 O O . GLU A 1 189 ? -4.400 0.197 -5.176 1.00 83.69 189 GLU A O 1
ATOM 1495 N N . PHE A 1 190 ? -3.916 -1.511 -6.552 1.00 81.06 190 PHE A N 1
ATOM 1496 C CA . PHE A 1 190 ? -3.875 -0.696 -7.766 1.00 81.06 190 PHE A CA 1
ATOM 1497 C C . PHE A 1 190 ? -5.188 0.057 -7.991 1.00 81.06 190 PHE A C 1
ATOM 1499 O O . PHE A 1 190 ? -5.181 1.247 -8.306 1.00 81.06 190 PHE A O 1
ATOM 1506 N N . PHE A 1 191 ? -6.318 -0.612 -7.754 1.00 81.12 191 PHE A N 1
ATOM 1507 C CA . PHE A 1 191 ? -7.635 -0.016 -7.946 1.00 81.12 191 PHE A CA 1
ATOM 1508 C C . PHE A 1 191 ? -7.910 1.106 -6.939 1.00 81.12 191 PHE A C 1
ATOM 1510 O O . PHE A 1 191 ? -8.440 2.153 -7.303 1.00 81.12 191 PHE A O 1
ATOM 1517 N N . HIS A 1 192 ? -7.493 0.928 -5.683 1.00 84.19 192 HIS A N 1
ATOM 1518 C CA . HIS A 1 192 ? -7.676 1.940 -4.641 1.00 84.19 192 HIS A CA 1
ATOM 1519 C C . HIS A 1 192 ? -6.716 3.126 -4.793 1.00 84.19 192 HIS A C 1
ATOM 1521 O O . HIS A 1 192 ? -7.095 4.264 -4.509 1.00 84.19 192 HIS A O 1
ATOM 1527 N N . LEU A 1 193 ? -5.478 2.889 -5.235 1.00 85.19 193 LEU A N 1
ATOM 1528 C CA . LEU A 1 193 ? -4.451 3.926 -5.350 1.00 85.19 193 LEU A CA 1
ATOM 1529 C C . LEU A 1 193 ? -4.639 4.822 -6.572 1.00 85.19 193 LEU A C 1
ATOM 1531 O O . LEU A 1 193 ? -4.378 6.023 -6.477 1.00 85.19 193 LEU A O 1
ATOM 1535 N N . TRP A 1 194 ? -5.115 4.273 -7.689 1.00 81.06 194 TRP A N 1
ATOM 1536 C CA . TRP A 1 194 ? -5.234 5.016 -8.948 1.00 81.06 194 TRP A CA 1
ATOM 1537 C C . TRP A 1 194 ? -6.626 5.610 -9.190 1.00 81.06 194 TRP A C 1
ATOM 1539 O O . TRP A 1 194 ? -6.791 6.389 -10.123 1.00 81.06 194 TRP A O 1
ATOM 1549 N N . ASN A 1 195 ? -7.606 5.316 -8.326 1.00 83.88 195 ASN A N 1
ATOM 1550 C CA . ASN A 1 195 ? -8.940 5.916 -8.365 1.00 83.88 195 ASN A CA 1
ATOM 1551 C C . ASN A 1 195 ? -9.269 6.667 -7.052 1.00 83.88 195 ASN A C 1
ATOM 1553 O O . ASN A 1 195 ? -9.863 6.090 -6.141 1.00 83.88 195 ASN A O 1
ATOM 1557 N N . PRO A 1 196 ? -8.862 7.943 -6.906 1.00 73.06 196 PRO A N 1
ATOM 1558 C CA . PRO A 1 196 ? -9.040 8.701 -5.664 1.00 73.06 196 PRO A CA 1
ATOM 1559 C C . PRO A 1 196 ? -10.496 9.089 -5.366 1.00 73.06 196 PRO A C 1
ATOM 1561 O O . PRO A 1 196 ? -10.824 9.286 -4.202 1.00 73.06 196 PRO A O 1
ATOM 1564 N N . GLY A 1 197 ? -11.358 9.179 -6.385 1.00 76.38 197 GLY A N 1
ATOM 1565 C CA . GLY A 1 197 ? -12.785 9.503 -6.240 1.00 76.38 197 GLY A CA 1
ATOM 1566 C C . GLY A 1 197 ? -13.683 8.279 -6.060 1.00 76.38 197 GLY A C 1
ATOM 1567 O O . GLY A 1 197 ? -14.892 8.367 -6.260 1.00 76.38 197 GLY A O 1
ATOM 1568 N N . ARG A 1 198 ? -13.097 7.115 -5.764 1.00 82.00 198 ARG A N 1
ATOM 1569 C CA . ARG A 1 198 ? -13.850 5.879 -5.589 1.00 82.00 198 ARG A CA 1
ATOM 1570 C C . ARG A 1 198 ? -14.704 5.946 -4.323 1.00 82.00 198 ARG A C 1
ATOM 1572 O O . ARG A 1 198 ? -14.235 6.362 -3.270 1.00 82.00 198 ARG A O 1
ATOM 1579 N N . ASP A 1 199 ? -15.919 5.428 -4.433 1.00 85.19 199 ASP A N 1
ATOM 1580 C CA . ASP A 1 199 ? -16.777 5.148 -3.290 1.00 85.19 199 ASP A CA 1
ATOM 1581 C C . ASP A 1 199 ? -16.161 4.067 -2.378 1.00 85.19 199 ASP A C 1
ATOM 1583 O O . ASP A 1 199 ? -16.051 2.897 -2.762 1.00 85.19 199 ASP A O 1
ATOM 1587 N N . ILE A 1 200 ? -15.758 4.484 -1.175 1.00 87.69 200 ILE A N 1
ATOM 1588 C CA . ILE A 1 200 ? -15.180 3.628 -0.128 1.00 87.69 200 ILE A CA 1
ATOM 1589 C C . ILE A 1 200 ? -16.246 2.952 0.746 1.00 87.69 200 ILE A C 1
ATOM 1591 O O . ILE A 1 200 ? -15.904 2.118 1.582 1.00 87.69 200 ILE A O 1
ATOM 1595 N N . SER A 1 201 ? -17.537 3.264 0.570 1.00 84.31 201 SER A N 1
ATOM 1596 C CA . SER A 1 201 ? -18.621 2.713 1.402 1.00 84.31 201 SER A CA 1
ATOM 1597 C C . SER A 1 201 ? -18.700 1.184 1.346 1.00 84.31 201 SER A C 1
ATOM 1599 O O . SER A 1 201 ? -19.085 0.541 2.321 1.00 84.31 201 SER A O 1
ATOM 1601 N N . ARG A 1 202 ? -18.287 0.602 0.215 1.00 85.81 202 ARG A N 1
ATOM 1602 C CA . ARG A 1 202 ? -18.264 -0.847 -0.027 1.00 85.81 202 ARG A CA 1
ATOM 1603 C C . ARG A 1 202 ? -16.967 -1.526 0.404 1.00 85.81 202 ARG A C 1
ATOM 1605 O O . ARG A 1 202 ? -16.879 -2.745 0.294 1.00 85.81 202 ARG A O 1
ATOM 1612 N N . ASP A 1 203 ? -15.973 -0.767 0.851 1.00 91.62 203 ASP A N 1
ATOM 1613 C CA . ASP A 1 203 ? -14.691 -1.304 1.300 1.00 91.62 203 ASP A CA 1
ATOM 1614 C C . ASP A 1 203 ? -14.714 -1.636 2.793 1.00 91.62 203 ASP A C 1
ATOM 1616 O O . ASP A 1 203 ? -15.561 -1.155 3.547 1.00 91.62 203 ASP A O 1
ATOM 1620 N N . SER A 1 204 ? -13.752 -2.445 3.234 1.00 94.12 204 SER A N 1
ATOM 1621 C CA . SER A 1 204 ? -13.496 -2.627 4.661 1.00 94.12 204 SER A CA 1
ATOM 1622 C C . SER A 1 204 ? -12.735 -1.419 5.202 1.00 94.12 204 SER A C 1
ATOM 1624 O O . SER A 1 204 ? -11.686 -1.053 4.667 1.00 94.12 204 SER A O 1
ATOM 1626 N N . TRP A 1 205 ? -13.236 -0.793 6.260 1.00 95.94 205 TRP A N 1
ATOM 1627 C CA . TRP A 1 205 ? -12.628 0.389 6.860 1.00 95.94 205 TRP A CA 1
ATOM 1628 C C . TRP A 1 205 ? -12.921 0.492 8.355 1.00 95.94 205 TRP A C 1
ATOM 1630 O O . TRP A 1 205 ? -13.929 -0.007 8.855 1.00 95.94 205 TRP A O 1
ATOM 1640 N N . VAL A 1 206 ? -12.044 1.203 9.058 1.00 96.56 206 VAL A N 1
ATOM 1641 C CA . VAL A 1 206 ? -12.286 1.704 10.417 1.00 96.56 206 VAL A CA 1
ATOM 1642 C C . VAL A 1 206 ? -12.321 3.225 10.356 1.00 96.56 206 VAL A C 1
ATOM 1644 O O . VAL A 1 206 ? -11.450 3.829 9.745 1.00 96.56 206 VAL A O 1
ATOM 1647 N N . CYS A 1 207 ? -13.331 3.858 10.933 1.00 95.75 207 CYS A N 1
ATOM 1648 C CA . CYS A 1 207 ? -13.514 5.302 10.922 1.00 95.75 207 CYS A CA 1
ATOM 1649 C C . CYS A 1 207 ? -13.414 5.850 12.339 1.00 95.75 207 CYS A C 1
ATOM 1651 O O . CYS A 1 207 ? -14.092 5.366 13.245 1.00 95.75 207 CYS A O 1
ATOM 1653 N N . PHE A 1 208 ? -12.607 6.892 12.476 1.00 95.50 208 PHE A N 1
ATOM 1654 C CA . PHE A 1 208 ? -12.403 7.676 13.684 1.00 95.50 208 PHE A CA 1
ATOM 1655 C C . PHE A 1 208 ? -12.941 9.083 13.419 1.00 95.50 208 PHE A C 1
ATOM 1657 O O . PHE A 1 208 ? -12.418 9.775 12.540 1.00 95.50 208 PHE A O 1
ATOM 1664 N N . ASP A 1 209 ? -14.008 9.487 14.108 1.00 93.25 209 ASP A N 1
ATOM 1665 C CA . ASP A 1 209 ? -14.501 10.866 14.030 1.00 93.25 209 ASP A CA 1
ATOM 1666 C C . ASP A 1 209 ? -13.804 11.780 15.045 1.00 93.25 209 ASP A C 1
ATOM 1668 O O . ASP A 1 209 ? -13.280 11.337 16.058 1.00 93.25 209 ASP A O 1
ATOM 1672 N N . PHE A 1 210 ? -13.773 13.087 14.802 1.00 89.44 210 PHE A N 1
ATOM 1673 C CA . PHE A 1 210 ? -13.101 14.008 15.725 1.00 89.44 210 PHE A CA 1
ATOM 1674 C C . PHE A 1 210 ? -13.823 14.200 17.070 1.00 89.44 210 PHE A C 1
ATOM 1676 O O . PHE A 1 210 ? -13.310 14.927 17.918 1.00 89.44 210 PHE A O 1
ATOM 1683 N N . GLU A 1 211 ? -14.969 13.548 17.275 1.00 88.12 211 GLU A N 1
ATOM 1684 C CA . GLU A 1 211 ? -15.672 13.460 18.560 1.00 88.12 211 GLU A CA 1
ATOM 1685 C C . GLU A 1 211 ? -15.233 12.228 19.375 1.00 88.12 211 GLU A C 1
ATOM 1687 O O . GLU A 1 211 ? -15.657 12.052 20.515 1.00 88.12 211 GLU A O 1
ATOM 1692 N N . GLY A 1 212 ? -14.356 11.388 18.816 1.00 86.12 212 GLY A N 1
ATOM 1693 C CA . GLY A 1 212 ? -13.787 10.222 19.482 1.00 86.12 212 GLY A CA 1
ATOM 1694 C C . GLY A 1 212 ? -14.546 8.921 19.231 1.00 86.12 212 GLY A C 1
ATOM 1695 O O . GLY A 1 212 ? -14.129 7.875 19.723 1.00 86.12 212 GLY A O 1
ATOM 1696 N N . LYS A 1 213 ? -15.630 8.923 18.454 1.00 92.00 213 LYS A N 1
ATOM 1697 C CA . LYS A 1 213 ? -16.387 7.714 18.122 1.00 92.00 213 LYS A CA 1
ATOM 1698 C C . LYS A 1 213 ? -15.652 6.890 17.072 1.00 92.00 213 LYS A C 1
ATOM 1700 O O . LYS A 1 213 ? -15.158 7.398 16.060 1.00 92.00 213 LYS A O 1
ATOM 1705 N N . VAL A 1 214 ? -15.667 5.579 17.283 1.00 94.00 214 VAL A N 1
ATOM 1706 C CA . VAL A 1 214 ? -15.106 4.600 16.356 1.00 94.00 214 VAL A CA 1
ATOM 1707 C C . VAL A 1 214 ? -16.238 3.829 15.693 1.00 94.00 214 VAL A C 1
ATOM 1709 O O . VAL A 1 214 ? -17.160 3.344 16.355 1.00 94.00 214 VAL A O 1
ATOM 1712 N N . SER A 1 215 ? -16.176 3.694 14.373 1.00 93.94 215 SER A N 1
ATOM 1713 C CA . SER A 1 215 ? -17.090 2.849 13.604 1.00 93.94 215 SER A CA 1
ATOM 1714 C C . SER A 1 215 ? -16.332 1.966 12.628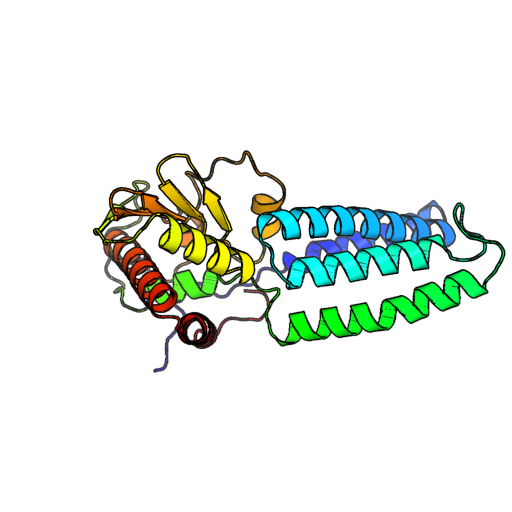 1.00 93.94 215 SER A C 1
ATOM 1716 O O . SER A 1 215 ? -15.261 2.325 12.151 1.00 93.94 215 SER A O 1
ATOM 1718 N N . VAL A 1 216 ? -16.874 0.789 12.352 1.00 95.44 216 VAL A N 1
ATOM 1719 C CA . VAL A 1 216 ? -16.208 -0.244 11.563 1.00 95.44 216 VAL A CA 1
ATOM 1720 C C . VAL A 1 216 ? -17.157 -0.761 10.501 1.00 95.44 216 VAL A C 1
ATOM 1722 O O . VAL A 1 216 ? -18.336 -0.995 10.768 1.00 95.44 216 VAL A O 1
ATOM 1725 N N . ASN A 1 217 ? -16.623 -0.971 9.305 1.00 94.75 217 ASN A N 1
ATOM 1726 C CA . ASN A 1 217 ? -17.291 -1.660 8.218 1.00 94.75 217 ASN A CA 1
ATOM 1727 C C . ASN A 1 217 ? -16.366 -2.746 7.681 1.00 94.75 217 ASN A C 1
ATOM 1729 O O . ASN A 1 217 ? -15.199 -2.484 7.398 1.00 94.75 217 ASN A O 1
ATOM 1733 N N . ILE A 1 218 ? -16.887 -3.954 7.510 1.00 93.12 218 ILE A N 1
ATOM 1734 C CA . ILE A 1 218 ? -16.181 -5.036 6.827 1.00 93.12 218 ILE A CA 1
ATOM 1735 C C . ILE A 1 218 ? -16.976 -5.330 5.568 1.00 93.12 218 ILE A C 1
ATOM 1737 O O . ILE A 1 218 ? -18.177 -5.581 5.633 1.00 93.12 218 ILE A O 1
ATOM 1741 N N . SER A 1 219 ? -16.317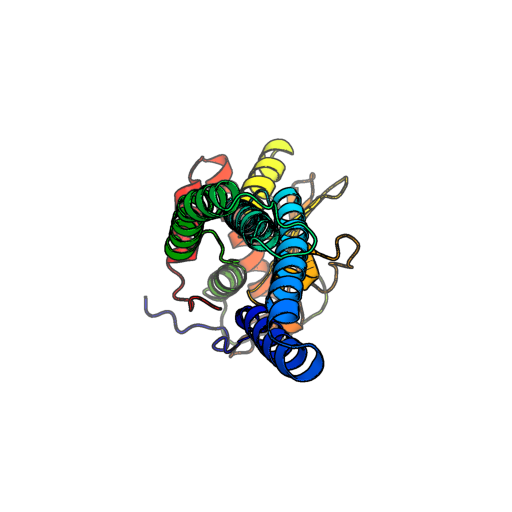 -5.256 4.416 1.00 92.19 219 SER A N 1
ATOM 1742 C CA . SER A 1 219 ? -16.972 -5.511 3.141 1.00 92.19 219 SER A CA 1
ATOM 1743 C C . SER A 1 219 ? -17.432 -6.962 3.047 1.00 92.19 219 SER A C 1
ATOM 1745 O O . SER A 1 219 ? -16.816 -7.876 3.601 1.00 92.19 219 SER A O 1
ATOM 1747 N N . ARG A 1 220 ? -18.491 -7.185 2.267 1.00 89.94 220 ARG A N 1
ATOM 1748 C CA . ARG A 1 220 ? -18.969 -8.529 1.930 1.00 89.94 220 ARG A CA 1
ATOM 1749 C C . ARG A 1 220 ? -17.840 -9.393 1.353 1.00 89.94 220 ARG A C 1
ATOM 1751 O O . ARG A 1 220 ? -17.685 -10.551 1.735 1.00 89.94 220 ARG A O 1
ATOM 1758 N N . ASP A 1 221 ? -17.047 -8.803 0.461 1.00 88.81 221 ASP A N 1
ATOM 1759 C CA . ASP A 1 221 ? -15.936 -9.470 -0.216 1.00 88.81 221 ASP A CA 1
ATOM 1760 C C . ASP A 1 221 ? -14.846 -9.922 0.755 1.00 88.81 221 ASP A C 1
ATOM 1762 O O . ASP A 1 221 ? -14.250 -10.969 0.539 1.00 88.81 221 ASP A O 1
ATOM 1766 N N . ASP A 1 222 ? -14.559 -9.150 1.805 1.00 89.94 222 ASP A N 1
ATOM 1767 C CA . ASP A 1 222 ? -13.557 -9.536 2.800 1.00 89.94 222 ASP A CA 1
ATOM 1768 C C . ASP A 1 222 ? -14.131 -10.483 3.860 1.00 89.94 222 ASP A C 1
ATOM 1770 O O . ASP A 1 222 ? -13.422 -11.378 4.313 1.00 89.94 222 ASP A O 1
ATOM 1774 N N . TYR A 1 223 ? -15.417 -10.364 4.209 1.00 89.75 223 TYR A N 1
ATOM 1775 C CA . TYR A 1 223 ? -16.068 -11.300 5.128 1.00 89.75 223 TYR A CA 1
ATOM 1776 C C . TYR A 1 223 ? -16.112 -12.728 4.561 1.00 89.75 223 TYR A C 1
ATOM 1778 O O . TYR A 1 223 ? -15.782 -13.690 5.250 1.00 89.75 223 TYR A O 1
ATOM 1786 N N . TYR A 1 224 ? -16.441 -12.900 3.279 1.00 90.19 224 TYR A N 1
ATOM 1787 C CA . TYR A 1 224 ? -16.494 -14.238 2.673 1.00 90.19 224 TYR A CA 1
ATOM 1788 C C . TYR A 1 224 ? -15.122 -14.887 2.429 1.00 90.19 224 TYR A C 1
ATOM 1790 O O . TYR A 1 224 ? -15.046 -16.039 1.983 1.00 90.19 224 TYR A O 1
ATOM 1798 N N . GLU A 1 225 ? -14.029 -14.191 2.734 1.00 88.75 225 GLU A N 1
ATOM 1799 C CA . GLU A 1 225 ? -12.678 -14.756 2.703 1.00 88.75 225 GLU A CA 1
ATOM 1800 C C . GLU A 1 225 ? -12.344 -15.533 3.974 1.00 88.75 225 GLU A C 1
ATOM 1802 O O . GLU A 1 225 ? -11.397 -16.325 3.972 1.00 88.75 225 GLU A O 1
ATOM 1807 N N . TYR A 1 226 ? -13.119 -15.366 5.049 1.00 88.31 226 TYR A N 1
ATOM 1808 C CA . TYR A 1 226 ? -13.011 -16.234 6.212 1.00 88.31 226 TYR A CA 1
ATOM 1809 C C . TYR A 1 226 ? -13.446 -17.663 5.849 1.00 88.31 226 TYR A C 1
ATOM 1811 O O . TYR A 1 226 ? -14.296 -17.900 4.986 1.00 88.31 226 TYR A O 1
ATOM 1819 N N . ARG A 1 227 ? -12.769 -18.651 6.439 1.00 84.50 227 ARG A N 1
ATOM 1820 C CA . ARG A 1 227 ? -13.067 -20.078 6.230 1.00 84.50 227 ARG A CA 1
ATOM 1821 C C . ARG A 1 227 ? -14.324 -20.511 6.966 1.00 84.50 227 ARG A C 1
ATOM 1823 O O . ARG A 1 227 ? -15.034 -21.377 6.470 1.00 84.50 227 ARG A O 1
ATOM 1830 N N . ASP A 1 228 ? -14.528 -19.918 8.133 1.00 83.12 228 ASP A N 1
ATOM 1831 C CA . ASP A 1 228 ? -15.629 -20.183 9.042 1.00 83.12 228 ASP A CA 1
ATOM 1832 C C . ASP A 1 228 ? -16.543 -18.949 9.077 1.00 83.12 228 ASP A C 1
ATOM 1834 O O . ASP A 1 228 ? -16.061 -17.823 8.920 1.00 83.12 228 ASP A O 1
ATOM 1838 N N . ASP A 1 229 ? -17.837 -19.152 9.321 1.00 83.19 229 ASP A N 1
ATOM 1839 C CA . ASP A 1 229 ? -18.789 -18.057 9.521 1.00 83.19 229 ASP A CA 1
ATOM 1840 C C . ASP A 1 229 ? -18.551 -17.417 10.896 1.00 83.19 229 ASP A C 1
ATOM 1842 O O . ASP A 1 229 ? -19.023 -17.884 11.935 1.00 83.19 229 ASP A O 1
ATOM 1846 N N . LEU A 1 230 ? -17.751 -16.351 10.908 1.00 84.56 230 LEU A N 1
ATOM 1847 C CA . LEU A 1 230 ? -17.450 -15.592 12.119 1.00 84.56 230 LEU A CA 1
ATOM 1848 C C . LEU A 1 230 ? -18.628 -14.696 12.504 1.00 84.56 230 LEU A C 1
ATOM 1850 O O . LEU A 1 230 ? -19.321 -14.152 11.641 1.00 84.56 230 LEU A O 1
ATOM 1854 N N . GLU A 1 231 ? -18.822 -14.483 13.804 1.00 88.31 231 GLU A N 1
ATOM 1855 C CA . GLU A 1 231 ? -19.823 -13.538 14.300 1.00 88.31 231 GLU A CA 1
ATOM 1856 C C . GLU A 1 231 ? -19.486 -12.114 13.850 1.00 88.31 231 GLU A C 1
ATOM 1858 O O . GLU A 1 231 ? -18.517 -11.513 14.317 1.00 88.31 231 GLU A O 1
ATOM 1863 N N . PHE A 1 232 ? -20.290 -11.582 12.923 1.00 87.81 232 PHE A N 1
ATOM 1864 C CA . PHE A 1 232 ? -19.985 -10.328 12.233 1.00 87.81 232 PHE A CA 1
ATOM 1865 C C . PHE A 1 232 ? -19.830 -9.148 13.198 1.00 87.81 232 PHE A C 1
ATOM 1867 O O . PHE A 1 232 ? -18.893 -8.361 13.077 1.00 87.81 232 PHE A O 1
ATOM 1874 N N . ASP A 1 233 ? -20.711 -9.051 14.194 1.00 88.06 233 ASP A N 1
ATOM 1875 C CA . ASP A 1 233 ? -20.692 -7.950 15.157 1.00 88.06 233 ASP A CA 1
ATOM 1876 C C . ASP A 1 233 ? -19.442 -7.998 16.051 1.00 88.06 233 ASP A C 1
ATOM 1878 O O . ASP A 1 233 ? -18.799 -6.968 16.256 1.00 88.06 233 ASP A O 1
ATOM 1882 N N . LYS A 1 234 ? -19.032 -9.192 16.505 1.00 89.94 234 LYS A N 1
ATOM 1883 C CA . LYS A 1 234 ? -17.781 -9.374 17.261 1.00 89.94 234 LYS A CA 1
ATOM 1884 C C . LYS A 1 234 ? -16.545 -9.129 16.409 1.00 89.94 234 LYS A C 1
ATOM 1886 O O . LYS A 1 234 ? -15.564 -8.601 16.918 1.00 89.94 234 LYS A O 1
ATOM 1891 N N . LEU A 1 235 ? -16.585 -9.488 15.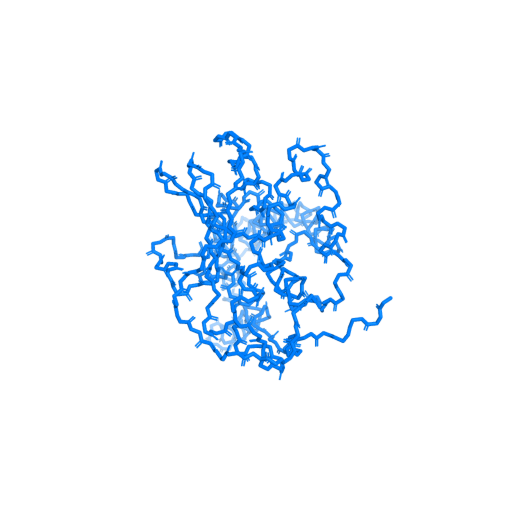128 1.00 91.69 235 LEU A N 1
ATOM 1892 C CA . LEU A 1 235 ? -15.491 -9.213 14.203 1.00 91.69 235 LEU A CA 1
ATOM 1893 C C . LEU A 1 235 ? -15.310 -7.708 13.980 1.00 91.69 235 LEU A C 1
ATOM 1895 O O . LEU A 1 235 ? -14.187 -7.214 14.047 1.00 91.69 235 LEU A O 1
ATOM 1899 N N . CYS A 1 236 ? -16.404 -6.973 13.775 1.00 92.56 236 CYS A N 1
ATOM 1900 C CA . CYS A 1 236 ? -16.366 -5.517 13.679 1.00 92.56 236 CYS A CA 1
ATOM 1901 C C . CYS A 1 236 ? -15.854 -4.875 14.976 1.00 92.56 236 CYS A C 1
ATOM 1903 O O . CYS A 1 236 ? -14.983 -4.012 14.906 1.00 92.56 236 CYS A O 1
ATOM 1905 N N . ALA A 1 237 ? -16.340 -5.319 16.140 1.00 92.62 237 ALA A N 1
ATOM 1906 C CA . ALA A 1 237 ? -15.866 -4.829 17.435 1.00 92.62 237 ALA A CA 1
ATOM 1907 C C . ALA A 1 237 ? -14.367 -5.111 17.636 1.00 92.62 237 ALA A C 1
ATOM 1909 O O . ALA A 1 237 ? -13.587 -4.201 17.895 1.00 92.62 237 ALA A O 1
ATOM 1910 N N . SER A 1 238 ? -13.928 -6.349 17.394 1.00 94.00 238 SER A N 1
ATOM 1911 C CA . SER A 1 238 ? -12.519 -6.720 17.539 1.00 94.00 238 SER A CA 1
ATOM 1912 C C . SER A 1 238 ? -11.602 -5.957 16.583 1.00 94.00 238 SER A C 1
ATOM 1914 O O . SER A 1 238 ? -10.448 -5.695 16.927 1.00 94.00 238 SER A O 1
ATOM 1916 N N . LEU A 1 239 ? -12.072 -5.629 15.378 1.00 95.44 239 LEU A N 1
ATOM 1917 C CA . LEU A 1 239 ? -11.309 -4.823 14.434 1.00 95.44 239 LEU A CA 1
ATOM 1918 C C . LEU A 1 239 ? -11.185 -3.372 14.912 1.00 95.44 239 LEU A C 1
ATOM 1920 O O . LEU A 1 239 ? -10.111 -2.790 14.785 1.00 95.44 239 LEU A O 1
ATOM 1924 N N . GLY A 1 240 ? -12.245 -2.785 15.468 1.00 94.94 240 GLY A N 1
ATOM 1925 C CA . GLY A 1 240 ? -12.157 -1.442 16.036 1.00 94.94 240 GLY A CA 1
ATOM 1926 C C . GLY A 1 240 ? -11.254 -1.404 17.267 1.00 94.94 240 GLY A C 1
ATOM 1927 O O . GLY A 1 240 ? -10.361 -0.561 17.310 1.00 94.94 240 GLY A O 1
ATOM 1928 N N . ASP A 1 241 ? -11.382 -2.368 18.182 1.00 95.00 241 ASP A N 1
ATOM 1929 C CA . ASP A 1 241 ? -10.512 -2.509 19.360 1.00 95.00 241 ASP A CA 1
ATOM 1930 C C . ASP A 1 241 ? -9.031 -2.621 18.965 1.00 95.00 241 ASP A C 1
ATOM 1932 O O . ASP A 1 241 ? -8.169 -1.969 19.555 1.00 95.00 241 ASP A O 1
ATOM 1936 N N . LEU A 1 242 ? -8.724 -3.381 17.906 1.00 95.56 242 LEU A N 1
ATOM 1937 C CA . LEU A 1 242 ? -7.366 -3.491 17.366 1.00 95.56 242 LEU A CA 1
ATOM 1938 C C . LEU A 1 242 ? -6.805 -2.127 16.932 1.00 95.56 242 LEU A C 1
ATOM 1940 O O . LEU A 1 242 ? -5.639 -1.825 17.188 1.00 95.56 242 LEU A O 1
ATOM 1944 N N . PHE A 1 243 ? -7.615 -1.304 16.261 1.00 96.50 243 PHE A N 1
ATOM 1945 C CA . PHE A 1 243 ? -7.195 0.028 15.824 1.00 96.50 243 PHE A CA 1
ATOM 1946 C C . PHE A 1 243 ? -7.071 1.015 16.983 1.00 96.50 243 PHE A C 1
ATOM 1948 O O . PHE A 1 243 ? -6.170 1.851 16.953 1.00 96.50 243 PHE A O 1
ATOM 1955 N N . VAL A 1 244 ? -7.929 0.908 17.998 1.00 95.31 244 VAL A N 1
ATOM 1956 C CA . VAL A 1 244 ? -7.800 1.679 19.240 1.00 95.31 244 VAL A CA 1
ATOM 1957 C C . VAL A 1 244 ? -6.476 1.351 19.927 1.00 95.31 244 VAL A C 1
ATOM 1959 O O . VAL A 1 244 ? -5.696 2.255 20.214 1.00 95.31 244 VAL A O 1
ATOM 1962 N N . GLU A 1 245 ? -6.146 0.067 20.074 1.00 95.19 245 GLU A N 1
ATOM 1963 C CA . GLU A 1 245 ? -4.875 -0.361 20.667 1.00 95.19 245 GLU A CA 1
ATOM 1964 C C . GLU A 1 245 ? -3.668 0.125 19.841 1.00 95.19 245 GLU A C 1
ATOM 1966 O O . GLU A 1 245 ? -2.633 0.526 20.380 1.00 95.19 245 GLU A O 1
ATOM 1971 N N . PHE A 1 246 ? -3.779 0.123 18.508 1.00 96.62 246 PHE A N 1
ATOM 1972 C CA . PHE A 1 246 ? -2.736 0.657 17.628 1.00 96.62 246 PHE A CA 1
ATOM 1973 C C . PHE A 1 246 ? -2.578 2.172 17.767 1.00 96.62 246 PHE A C 1
ATOM 1975 O O . PHE A 1 246 ? -1.446 2.660 17.753 1.00 96.62 246 PHE A O 1
ATOM 1982 N N . LEU A 1 247 ? -3.678 2.910 17.927 1.00 96.19 247 LEU A N 1
ATOM 1983 C CA . LEU A 1 247 ? -3.644 4.344 18.190 1.00 96.19 247 LEU A CA 1
ATOM 1984 C C . LEU A 1 247 ? -2.948 4.631 19.527 1.00 96.19 247 LEU A C 1
ATOM 1986 O O . LEU A 1 247 ? -2.029 5.445 19.558 1.00 96.19 247 LEU A O 1
ATOM 1990 N N . GLU A 1 248 ? -3.297 3.913 20.596 1.00 95.00 248 GLU A N 1
ATOM 1991 C CA . GLU A 1 248 ? -2.649 4.033 21.913 1.00 95.00 248 GLU A CA 1
ATOM 1992 C C . GLU A 1 248 ? -1.146 3.717 21.862 1.00 95.00 248 GLU A C 1
ATOM 1994 O O . GLU A 1 248 ? -0.317 4.413 22.459 1.00 95.00 248 GLU A O 1
ATOM 1999 N N . MET A 1 249 ? -0.758 2.682 21.111 1.00 96.06 249 MET A N 1
ATOM 2000 C CA . MET A 1 249 ? 0.653 2.376 20.874 1.00 96.06 249 MET A CA 1
ATOM 2001 C C . MET A 1 249 ? 1.357 3.503 20.115 1.00 96.06 249 MET A C 1
ATOM 2003 O O . MET A 1 249 ? 2.505 3.820 20.433 1.00 96.06 249 MET A O 1
ATOM 2007 N N . HIS A 1 250 ? 0.703 4.114 19.126 1.00 96.12 250 HIS A N 1
ATOM 2008 C CA . HIS A 1 250 ? 1.269 5.221 18.359 1.00 96.12 250 HIS A CA 1
ATOM 2009 C C . HIS A 1 250 ? 1.454 6.478 19.220 1.00 96.12 250 HIS A C 1
ATOM 2011 O O . HIS A 1 250 ? 2.555 7.034 19.245 1.00 96.12 250 HIS A O 1
ATOM 2017 N N . THR A 1 251 ? 0.439 6.884 19.991 1.00 93.81 251 THR A N 1
ATOM 2018 C CA . THR A 1 251 ? 0.530 8.037 20.908 1.00 93.81 251 THR A CA 1
ATOM 2019 C C . THR A 1 251 ? 1.599 7.818 21.980 1.00 93.81 251 THR A C 1
ATOM 2021 O O . THR A 1 251 ? 2.365 8.728 22.300 1.00 93.81 251 THR A O 1
ATOM 2024 N N . SER A 1 252 ? 1.766 6.573 22.434 1.00 95.00 252 SER A N 1
ATOM 2025 C CA . SER A 1 252 ? 2.827 6.154 23.360 1.00 95.00 252 SER A CA 1
ATOM 2026 C C . SER A 1 252 ? 4.216 5.986 22.715 1.00 95.00 252 SER A C 1
ATOM 2028 O O . SER A 1 252 ? 5.152 5.550 23.388 1.00 95.00 252 SER A O 1
ATOM 2030 N N . ARG A 1 253 ? 4.382 6.306 21.420 1.00 94.12 253 ARG A N 1
ATOM 2031 C CA . ARG A 1 253 ? 5.624 6.139 20.629 1.00 94.12 253 ARG A CA 1
ATOM 2032 C C . ARG A 1 253 ? 6.158 4.701 20.568 1.00 94.12 253 ARG A C 1
ATOM 2034 O O . ARG A 1 253 ? 7.361 4.474 20.449 1.00 94.12 253 ARG A O 1
ATOM 2041 N N . GLN A 1 254 ? 5.268 3.715 20.613 1.00 94.94 254 GLN A N 1
ATOM 2042 C CA . GLN A 1 254 ? 5.565 2.280 20.541 1.00 94.94 254 GLN A CA 1
ATOM 2043 C C . GLN A 1 254 ? 5.237 1.682 19.163 1.00 94.94 254 GLN A C 1
ATOM 2045 O O . GLN A 1 254 ? 4.881 0.511 19.050 1.00 94.94 254 GLN A O 1
ATOM 2050 N N . GLU A 1 255 ? 5.383 2.465 18.094 1.00 93.75 255 GLU A N 1
ATOM 2051 C CA . GLU A 1 255 ? 5.061 2.082 16.710 1.00 93.75 255 GLU A CA 1
ATOM 2052 C C . GLU A 1 255 ? 5.712 0.766 16.253 1.00 93.75 255 GLU A C 1
ATOM 2054 O O . GLU A 1 255 ? 5.130 0.002 15.481 1.00 93.75 255 GLU A O 1
ATOM 2059 N N . THR A 1 256 ? 6.913 0.463 16.753 1.00 93.19 256 THR A N 1
ATOM 2060 C CA . THR A 1 256 ? 7.611 -0.798 16.467 1.00 93.19 256 THR A CA 1
ATOM 2061 C C . THR A 1 256 ? 6.801 -2.016 16.907 1.00 93.19 256 THR A C 1
ATOM 2063 O O . THR A 1 256 ? 6.778 -3.012 16.188 1.00 93.19 256 THR A O 1
ATOM 2066 N N . ARG A 1 257 ? 6.052 -1.922 18.015 1.00 93.62 257 ARG A N 1
ATOM 2067 C CA . ARG A 1 257 ? 5.185 -3.004 18.505 1.00 93.62 257 ARG A CA 1
ATOM 2068 C C . ARG A 1 257 ? 4.025 -3.291 17.556 1.00 93.62 257 ARG A C 1
ATOM 2070 O O . ARG A 1 257 ? 3.678 -4.458 17.378 1.00 93.62 257 ARG A O 1
ATOM 2077 N N . ILE A 1 258 ? 3.477 -2.260 16.907 1.00 94.69 258 ILE A N 1
ATOM 2078 C CA . ILE A 1 258 ? 2.427 -2.405 15.887 1.00 94.69 258 ILE A CA 1
ATOM 2079 C C . ILE A 1 258 ? 2.969 -3.242 14.723 1.00 94.69 258 ILE A C 1
ATOM 2081 O O . ILE A 1 258 ? 2.375 -4.247 14.326 1.00 94.69 258 ILE A O 1
ATOM 2085 N N . ILE A 1 259 ? 4.148 -2.870 14.217 1.00 93.38 259 ILE A N 1
ATOM 2086 C CA . ILE A 1 259 ? 4.804 -3.579 13.113 1.00 93.38 259 ILE A CA 1
ATOM 2087 C C . ILE A 1 259 ? 5.163 -5.015 13.509 1.00 93.38 259 ILE A C 1
ATOM 2089 O O . ILE A 1 259 ? 4.930 -5.938 12.726 1.00 93.38 259 ILE A O 1
ATOM 2093 N N . ASP A 1 260 ? 5.671 -5.231 14.721 1.00 91.81 260 ASP A N 1
ATOM 2094 C CA . ASP A 1 260 ? 6.003 -6.563 15.227 1.00 91.81 260 ASP A CA 1
ATOM 2095 C C . ASP A 1 260 ? 4.767 -7.452 15.358 1.00 91.81 260 ASP A C 1
ATOM 2097 O O . ASP A 1 260 ? 4.816 -8.630 14.999 1.00 91.81 260 ASP A O 1
ATOM 2101 N N . ARG A 1 261 ? 3.636 -6.908 15.823 1.00 92.88 261 ARG A N 1
ATOM 2102 C CA . ARG A 1 261 ? 2.379 -7.658 15.923 1.00 92.88 261 ARG A CA 1
ATOM 2103 C C . ARG A 1 261 ? 1.856 -8.062 14.549 1.00 92.88 261 ARG A C 1
ATOM 2105 O O . ARG A 1 261 ? 1.493 -9.220 14.368 1.00 92.88 261 ARG A O 1
ATOM 2112 N N . LEU A 1 262 ? 1.918 -7.160 13.570 1.00 91.88 262 LEU A N 1
ATOM 2113 C CA . LEU A 1 262 ? 1.576 -7.474 12.179 1.00 91.88 262 LEU A CA 1
ATOM 2114 C C . LEU A 1 262 ? 2.528 -8.531 11.592 1.00 91.88 262 LEU A C 1
ATOM 2116 O O . LEU A 1 262 ? 2.085 -9.459 10.927 1.00 91.88 262 LEU A O 1
ATOM 2120 N N . ASN A 1 263 ? 3.832 -8.446 11.875 1.00 89.12 263 ASN A N 1
ATOM 2121 C CA . ASN A 1 263 ? 4.825 -9.414 11.394 1.00 89.12 263 ASN A CA 1
ATOM 2122 C C . ASN A 1 263 ? 4.686 -10.812 12.025 1.00 89.12 263 ASN A C 1
ATOM 2124 O O . ASN A 1 263 ? 5.138 -11.791 11.427 1.00 89.12 263 ASN A O 1
ATOM 2128 N N . LYS A 1 264 ? 4.095 -10.926 13.223 1.00 88.44 264 LYS A N 1
ATOM 2129 C CA . LYS A 1 264 ? 3.835 -12.219 13.881 1.00 88.44 264 LYS A CA 1
ATOM 2130 C C . LYS A 1 264 ? 2.772 -13.041 13.153 1.00 88.44 264 LYS A C 1
ATOM 2132 O O . LYS A 1 264 ? 2.792 -14.270 13.263 1.00 88.44 264 LYS A O 1
ATOM 2137 N N . VAL A 1 265 ? 1.881 -12.397 12.398 1.00 85.44 265 VAL A N 1
ATOM 2138 C CA . VAL A 1 265 ? 0.911 -13.097 11.555 1.00 85.44 265 VAL A CA 1
ATOM 2139 C C . VAL A 1 265 ? 1.665 -13.756 10.401 1.00 85.44 265 VAL A C 1
ATOM 2141 O O . VAL A 1 265 ? 2.288 -13.094 9.571 1.00 85.44 265 VAL A O 1
ATOM 2144 N N . ARG A 1 266 ? 1.641 -15.090 10.346 1.00 73.25 266 ARG A N 1
ATOM 2145 C CA . ARG A 1 266 ? 2.325 -15.856 9.296 1.00 73.25 266 ARG A CA 1
ATOM 2146 C C . ARG A 1 266 ? 1.520 -15.821 7.998 1.00 73.25 266 ARG A C 1
ATOM 2148 O O . ARG A 1 266 ? 0.768 -16.743 7.699 1.00 73.25 266 ARG A O 1
ATOM 2155 N N . THR A 1 267 ? 1.699 -14.760 7.227 1.00 70.12 267 THR A N 1
ATOM 2156 C CA . THR A 1 267 ? 1.148 -14.597 5.877 1.00 70.12 267 THR A CA 1
ATOM 2157 C C . THR A 1 267 ? 2.216 -14.868 4.810 1.00 70.12 267 THR A C 1
ATOM 2159 O O . THR A 1 267 ? 3.425 -14.779 5.058 1.00 70.12 267 THR A O 1
ATOM 2162 N N . GLY A 1 268 ? 1.774 -15.229 3.604 1.00 64.69 268 GLY A N 1
ATOM 2163 C CA . GLY A 1 268 ? 2.650 -15.373 2.445 1.00 64.69 268 GLY A CA 1
ATOM 2164 C C . GLY A 1 268 ? 3.228 -14.027 1.997 1.00 64.69 268 GLY A C 1
ATOM 2165 O O . GLY A 1 268 ? 2.791 -12.956 2.418 1.00 64.69 268 GLY A O 1
ATOM 2166 N N . TRP A 1 269 ? 4.233 -14.060 1.122 1.00 58.97 269 TRP A N 1
ATOM 2167 C CA . TRP A 1 269 ? 4.834 -12.836 0.570 1.00 58.97 269 TRP A CA 1
ATOM 2168 C C . TRP A 1 269 ? 3.885 -12.073 -0.367 1.00 58.97 269 TRP A C 1
ATOM 2170 O O . TRP A 1 269 ? 3.986 -10.853 -0.457 1.00 58.97 269 TRP A O 1
ATOM 2180 N N . PHE A 1 270 ? 2.948 -12.781 -1.004 1.00 56.12 270 PHE A N 1
ATOM 2181 C CA . PHE A 1 270 ? 1.987 -12.242 -1.975 1.00 56.12 270 PHE A CA 1
ATOM 2182 C C . PHE A 1 270 ? 0.536 -12.205 -1.466 1.00 56.12 270 PHE A C 1
ATOM 2184 O O . PHE A 1 270 ? -0.365 -11.978 -2.261 1.00 56.12 270 PHE A O 1
ATOM 2191 N N . SER A 1 271 ? 0.318 -12.454 -0.169 1.00 54.06 271 SER A N 1
ATOM 2192 C CA . SER A 1 271 ? -1.010 -12.500 0.468 1.00 54.06 271 SER A CA 1
ATOM 2193 C C . SER A 1 271 ? -1.310 -11.268 1.301 1.00 54.06 271 SER A C 1
ATOM 2195 O O . SER A 1 271 ? -0.356 -10.909 2.032 1.00 54.06 271 SER A O 1
#

Secondary structure (DSSP, 8-state):
-----SBPPP---GGGHHHHHHHHHHHHHHHHH-HHHHHHHHHHHHHHHHHHHHHHHHHH--HHHHHHHHHHHHHHHHHHTSTTSTT--S-HHHHHHHHHHHHHHHHHHHHHHHTTTT---HHHHHHHHHTT--S-------S-EEEEE----HHHHHHHHHHHHHTTS-EEEE-SSEEEEE---TTTHHHHHH-TT---TTS-EEEEETTSEEEEE--HHHHTTBSS---HHHHHHHHHHHHHHHHHHHHTT-HHHHHHHHHHS---TT-

pLDDT: mean 87.52, std 9.72, range [38.78, 97.0]

Foldseek 3Di:
DPDPQQFDADPDPLVCVLVVVLVVVLVVLCVPPNNLSSLVSLLVSLVVLLVLLVLLCVQQVAPLSVLSNVLSVLVSQLSLCPQPHPNHDVDCVSNVVSVVVSVVSVVSNVVCLVVLSNFALLSLLLRQLCRVWDQDADFDDLDKDWQDFDDDAPVLVVQLQNLCSHSNPFRWDDDPFKIKGFRDHFSRVSVCSVCVPDDCSQTWIWMAGNRRIIITGHHPVRCVSGPGRTHHNSSRNSSRVLVVVCSVCVVVVNNVVVVVSSVVPDGDSRD

Sequence (271 aa):
MNAYSKLKPDRSIAGLLPAFFTLAGCLLMAMIFGRDSMAWFVTMVFLSFSILSFSSFFRTRSIGYLASACYLTMGTVALASIPGSVFGLPDRSVYEIMRAATLPFIAWLIYVMVTKKVKWRGRELLELAADPVDRLGNGFTERPRPSGSVEYSRNEISGFADFCGRHLIVLPHRESDRIYFVIIRMGKEFFHLWNPGRDISRDSWVCFDFEGKVSVNISRDDYYEYRDDLEFDKLCASLGDLFVEFLEMHTSRQETRIIDRLNKVRTGWFS

Radius of gyrati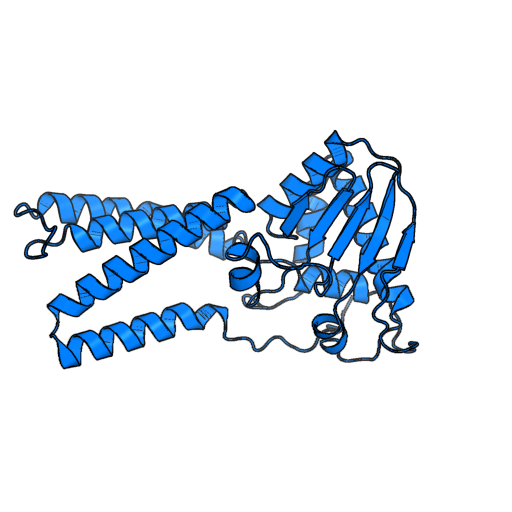on: 21.69 Å; chains: 1; bounding box: 54×40×59 Å